Protein AF-A0A969RFQ8-F1 (afdb_monomer_lite)

Radius of gyration: 22.96 Å; chains: 1; bounding box: 79×49×59 Å

Foldseek 3Di:
DVLLLVLLLLLLVLLVCVVPDDPVVVLVCLCVPQVVVLVCLQLPVCLVVLVVVLQDDLCPDLFANPHDRDDDDSVVCNVQLPPDEGNGNGNRPPCSVVSVSSVLSSVLSVVCVVVSVCCPDPVNVVVLVVVLVVVLAPCLLVVLLVVLLVCLLVDDCVDPQQPLPPPGGGSVSSSSSSNSSNSCNSDPSSVVNLLVCLVVLVVLLVVLVVVCVVCVVPQPDSVSVSVSRSSVSSSVSSVSSNCCSVPPVVVPPDDPPPPPDPDPVVPPPDD

Secondary structure (DSSP, 8-state):
-HHHHHHHHHHHHHHHHHTT--HHHHHHHHIIIIIHHHHHIIIIIHHHHHHHHHTS-TTT-TTSTTPPPP-S-HHHHHHHTTSSEETBEESB-TT-GGGHHHHHHHHHHHHTHHHHHHHTSHHHHHHHHHHHHH--STHHHHHHHHHHHHHHHHS-TTSTTT--TTTTS-HHHHHHHHHHHHHHTTSHHHHHHHHHTHHHHHHHHHHHHHHHHHHGGG--SHHHHHHHHHHHHHHHHHHHHHHHIIIIISTTSS----PPPPPTTSS----

pLDDT: mean 85.88, std 14.12, range [30.62, 96.88]

Structure (mmCIF, N/CA/C/O backbone):
data_AF-A0A969RFQ8-F1
#
_entry.id   AF-A0A969RFQ8-F1
#
loop_
_atom_site.group_PDB
_atom_site.id
_atom_site.type_symbol
_atom_site.label_atom_id
_atom_site.label_alt_id
_atom_site.label_comp_id
_atom_site.label_asym_id
_atom_site.label_entity_id
_atom_site.label_seq_id
_atom_site.pdbx_PDB_ins_code
_atom_site.Cartn_x
_atom_site.Cartn_y
_atom_site.Cartn_z
_atom_site.occupancy
_atom_site.B_iso_or_equiv
_atom_site.auth_seq_id
_atom_site.auth_comp_id
_atom_site.auth_asym_id
_atom_site.auth_atom_id
_atom_site.pdbx_PDB_model_num
ATOM 1 N N . MET A 1 1 ? 1.943 8.681 -0.677 1.00 58.19 1 MET A N 1
ATOM 2 C CA . MET A 1 1 ? 0.741 8.624 0.195 1.00 58.19 1 MET A CA 1
ATOM 3 C C . MET A 1 1 ? -0.366 7.788 -0.449 1.00 58.19 1 MET A C 1
ATOM 5 O O . MET A 1 1 ? -1.105 7.091 0.238 1.00 58.19 1 MET A O 1
ATOM 9 N N . ASP A 1 2 ? -0.420 7.804 -1.776 1.00 73.81 2 ASP A N 1
ATOM 10 C CA . ASP A 1 2 ? -1.482 7.228 -2.604 1.00 73.81 2 ASP A CA 1
ATOM 11 C C . ASP A 1 2 ? -1.655 5.719 -2.382 1.00 73.81 2 ASP A C 1
ATOM 13 O O . ASP A 1 2 ? -2.753 5.256 -2.076 1.00 73.81 2 ASP A O 1
ATOM 17 N N . HIS A 1 3 ? -0.559 4.952 -2.397 1.00 86.94 3 HIS A N 1
ATOM 18 C CA . HIS A 1 3 ? -0.623 3.505 -2.172 1.00 86.94 3 HIS A CA 1
ATOM 19 C C . HIS A 1 3 ? -1.105 3.138 -0.758 1.00 86.94 3 HIS A C 1
ATOM 21 O O . HIS A 1 3 ? -1.938 2.248 -0.624 1.00 86.94 3 HIS A O 1
ATOM 27 N N . ALA A 1 4 ? -0.676 3.843 0.297 1.00 90.75 4 ALA A N 1
ATOM 28 C CA . ALA A 1 4 ? -1.110 3.557 1.674 1.00 90.75 4 ALA A CA 1
ATOM 29 C C . ALA A 1 4 ? -2.640 3.658 1.834 1.00 90.75 4 ALA A C 1
ATOM 31 O O . ALA A 1 4 ? -3.270 2.819 2.486 1.00 90.75 4 ALA A O 1
ATOM 32 N N . THR A 1 5 ? -3.251 4.635 1.160 1.00 91.50 5 THR A N 1
ATOM 33 C CA . THR A 1 5 ? -4.712 4.785 1.110 1.00 91.50 5 THR A CA 1
ATOM 34 C C . THR A 1 5 ? -5.361 3.612 0.377 1.00 91.50 5 THR A C 1
ATOM 36 O O . THR A 1 5 ? -6.329 3.045 0.879 1.00 91.50 5 THR A O 1
ATOM 39 N N . VAL A 1 6 ? -4.802 3.186 -0.764 1.00 92.69 6 VAL A N 1
ATOM 40 C CA . VAL A 1 6 ? -5.291 2.021 -1.525 1.00 92.69 6 VAL A CA 1
ATOM 41 C C . VAL A 1 6 ? -5.248 0.738 -0.688 1.00 92.69 6 VAL A C 1
ATOM 43 O O . VAL A 1 6 ? -6.224 -0.015 -0.685 1.00 92.69 6 VAL A O 1
ATOM 46 N N . PHE A 1 7 ? -4.166 0.488 0.057 1.00 95.25 7 PHE A N 1
ATOM 47 C CA . PHE A 1 7 ? -4.067 -0.679 0.946 1.00 95.25 7 PHE A CA 1
ATOM 48 C C . PHE A 1 7 ? -5.082 -0.611 2.091 1.00 95.25 7 PHE A C 1
ATOM 50 O O . PHE A 1 7 ? -5.774 -1.595 2.351 1.00 95.25 7 PHE A O 1
ATOM 57 N N . THR A 1 8 ? -5.254 0.560 2.707 1.00 95.56 8 THR A N 1
ATOM 58 C CA . THR A 1 8 ? -6.243 0.757 3.780 1.00 95.56 8 THR A CA 1
ATOM 59 C C . THR A 1 8 ? -7.681 0.554 3.279 1.00 95.56 8 THR A C 1
ATOM 61 O O . THR A 1 8 ? -8.449 -0.195 3.882 1.00 95.56 8 THR A O 1
ATOM 64 N N . LEU A 1 9 ? -8.046 1.139 2.133 1.00 93.69 9 LEU A N 1
ATOM 65 C CA . LEU A 1 9 ? -9.359 0.934 1.494 1.00 93.69 9 LEU A CA 1
ATOM 66 C C . LEU A 1 9 ? -9.569 -0.512 1.022 1.00 93.69 9 LEU A C 1
ATOM 68 O O . LEU A 1 9 ? -10.686 -1.035 1.008 1.00 93.69 9 LEU A O 1
ATOM 72 N N . SER A 1 10 ? -8.494 -1.195 0.636 1.00 94.50 10 SER A N 1
ATOM 73 C CA . SER A 1 10 ? -8.564 -2.619 0.321 1.00 94.50 10 SER A CA 1
ATOM 74 C C . SER A 1 10 ? -8.860 -3.439 1.575 1.00 94.50 10 SER A C 1
ATOM 76 O O . SER A 1 10 ? -9.688 -4.344 1.508 1.00 94.50 10 SER A O 1
ATOM 78 N N . GLY A 1 11 ? -8.269 -3.083 2.719 1.00 94.81 11 GLY A N 1
ATOM 79 C CA . GLY A 1 11 ? -8.570 -3.663 4.030 1.00 94.81 11 GLY A CA 1
ATOM 80 C C . GLY A 1 11 ? -10.045 -3.551 4.415 1.00 94.81 11 GLY A C 1
ATOM 81 O O . GLY A 1 11 ? -10.675 -4.567 4.723 1.00 94.81 11 GLY A O 1
ATOM 82 N N . THR A 1 12 ? -10.635 -2.353 4.301 1.00 93.44 12 THR A N 1
ATOM 83 C CA . THR A 1 12 ? -12.077 -2.162 4.561 1.00 93.44 12 THR A CA 1
ATOM 84 C C . THR A 1 12 ? -12.926 -3.021 3.620 1.00 93.44 12 THR A C 1
ATOM 86 O O . THR A 1 12 ? -13.858 -3.704 4.046 1.00 93.44 12 THR A O 1
ATOM 89 N N . SER A 1 13 ? -12.560 -3.071 2.336 1.00 91.81 13 SER A N 1
ATOM 90 C CA . SER A 1 13 ? -13.241 -3.894 1.330 1.00 91.81 13 SER A CA 1
ATOM 91 C C . SER A 1 13 ? -13.128 -5.396 1.614 1.00 91.81 13 SER A C 1
ATOM 93 O O . SER A 1 13 ? -14.038 -6.157 1.280 1.00 91.81 13 SER A O 1
ATOM 95 N N . ILE A 1 14 ? -12.018 -5.854 2.205 1.00 93.69 14 ILE A N 1
ATOM 96 C CA . ILE A 1 14 ? -11.834 -7.253 2.617 1.00 93.69 14 ILE A CA 1
ATOM 97 C C . ILE A 1 14 ? -12.792 -7.604 3.756 1.00 93.69 14 ILE A C 1
ATOM 99 O O . ILE A 1 14 ? -13.434 -8.651 3.668 1.00 93.69 14 ILE A O 1
ATOM 103 N N . HIS A 1 15 ? -12.948 -6.733 4.757 1.00 93.06 15 HIS A N 1
ATOM 104 C CA . HIS A 1 15 ? -13.898 -6.945 5.854 1.00 93.06 15 HIS A CA 1
ATOM 105 C C . HIS A 1 15 ? -15.321 -7.196 5.330 1.00 93.06 15 HIS A C 1
ATOM 107 O O . HIS A 1 15 ? -15.900 -8.254 5.586 1.00 93.06 15 HIS A O 1
ATOM 113 N N . PHE A 1 16 ? -15.840 -6.299 4.484 1.00 89.38 16 PHE A N 1
ATOM 114 C CA . PHE A 1 16 ? -17.169 -6.466 3.878 1.00 89.38 16 PHE A CA 1
ATOM 115 C C . PHE A 1 16 ? -17.264 -7.662 2.924 1.00 89.38 16 PHE A C 1
ATOM 117 O O . PHE A 1 16 ? -18.333 -8.238 2.734 1.00 89.38 16 PHE A O 1
ATOM 124 N N . ALA A 1 17 ? -16.163 -8.047 2.276 1.00 89.94 17 ALA A N 1
ATOM 125 C CA . ALA A 1 17 ? -16.168 -9.221 1.416 1.00 89.94 17 ALA A CA 1
ATOM 126 C C . ALA A 1 17 ? -16.264 -10.521 2.224 1.00 89.94 17 ALA A C 1
ATOM 128 O O . ALA A 1 17 ? -16.954 -11.439 1.784 1.00 89.94 17 ALA A O 1
ATOM 129 N N . LEU A 1 18 ? -15.588 -10.601 3.372 1.00 89.00 18 LEU A N 1
ATOM 130 C CA . LEU A 1 18 ? -15.556 -11.796 4.215 1.00 89.00 18 LEU A CA 1
ATOM 131 C C . LEU A 1 18 ? -16.816 -11.967 5.075 1.00 89.00 18 LEU A C 1
ATOM 133 O O . LEU A 1 18 ? -17.083 -13.084 5.505 1.00 89.00 18 LEU A O 1
ATOM 137 N N . SER A 1 19 ? -17.627 -10.923 5.275 1.00 82.19 19 SER A N 1
ATOM 138 C CA . SER A 1 19 ? -18.890 -11.039 6.020 1.00 82.19 19 SER A CA 1
ATOM 139 C C . SER A 1 19 ? -19.977 -11.837 5.285 1.00 82.19 19 SER A C 1
ATOM 141 O O . SER A 1 19 ? -20.913 -12.311 5.922 1.00 82.19 19 SER A O 1
ATOM 143 N N . PHE A 1 20 ? -19.868 -12.007 3.960 1.00 81.25 20 PHE A N 1
ATOM 144 C CA . PHE A 1 20 ? -20.881 -12.699 3.143 1.00 81.25 20 PHE A CA 1
ATOM 145 C C . PHE A 1 20 ? -20.316 -13.787 2.220 1.00 81.25 20 PHE A C 1
ATOM 147 O O . PHE A 1 20 ? -21.074 -14.407 1.475 1.00 81.25 20 PHE A O 1
ATOM 154 N N . ARG A 1 21 ? -18.996 -14.013 2.212 1.00 82.88 21 ARG A N 1
ATOM 155 C CA . ARG A 1 21 ? -18.341 -14.954 1.287 1.00 82.88 21 ARG A CA 1
ATOM 156 C C . ARG A 1 21 ? -17.522 -15.984 2.033 1.00 82.88 21 ARG A C 1
ATOM 158 O O . ARG A 1 21 ? -16.838 -15.671 3.002 1.00 82.88 21 ARG A O 1
ATOM 165 N N . ASN A 1 22 ? -17.521 -17.206 1.510 1.00 87.19 22 ASN A N 1
ATOM 166 C CA . ASN A 1 22 ? -16.585 -18.220 1.978 1.00 87.19 22 ASN A CA 1
ATOM 167 C C . ASN A 1 22 ? -15.153 -17.936 1.458 1.00 87.19 22 ASN A C 1
ATOM 169 O O . ASN A 1 22 ? -14.984 -17.235 0.451 1.00 87.19 22 ASN A O 1
ATOM 173 N N . PRO A 1 23 ? -14.106 -18.496 2.096 1.00 87.88 23 PRO A N 1
ATOM 174 C CA . PRO A 1 23 ? -12.714 -18.232 1.721 1.00 87.88 23 PRO A CA 1
ATOM 175 C C . PRO A 1 23 ? -12.389 -18.539 0.253 1.00 87.88 23 PRO A C 1
ATOM 177 O O . PRO A 1 23 ? -11.645 -17.799 -0.387 1.00 87.88 23 PRO A O 1
ATOM 180 N N . ARG A 1 24 ? -12.988 -19.590 -0.322 1.00 90.94 24 ARG A N 1
ATOM 181 C CA . ARG A 1 24 ? -12.763 -19.970 -1.725 1.00 90.94 24 ARG A CA 1
ATOM 182 C C . ARG A 1 24 ? -13.300 -18.912 -2.690 1.00 90.94 24 ARG A C 1
ATOM 184 O O . ARG A 1 24 ? -12.590 -18.513 -3.610 1.00 90.94 24 ARG A O 1
ATOM 191 N N . GLN A 1 25 ? -14.524 -18.438 -2.466 1.00 91.88 25 GLN A N 1
ATOM 192 C CA . GLN A 1 25 ? -15.132 -17.366 -3.259 1.00 91.88 25 GLN A CA 1
ATOM 193 C C . GLN A 1 25 ? -14.332 -16.066 -3.145 1.00 91.88 25 GLN A C 1
ATOM 195 O O . GLN A 1 25 ? -14.136 -15.376 -4.143 1.00 91.88 25 GLN A O 1
ATOM 200 N N . PHE A 1 26 ? -13.828 -15.748 -1.949 1.00 92.12 26 PHE A N 1
ATOM 201 C CA . PHE A 1 26 ? -12.951 -14.596 -1.751 1.00 92.12 26 PHE A CA 1
ATOM 202 C C . PHE A 1 26 ? -11.681 -14.701 -2.608 1.00 92.12 26 PHE A C 1
ATOM 204 O O . PHE A 1 26 ? -11.379 -13.774 -3.360 1.00 92.12 26 PHE A O 1
ATOM 211 N N . ILE A 1 27 ? -10.978 -15.838 -2.565 1.00 93.69 27 ILE A N 1
ATOM 212 C CA . ILE A 1 27 ? -9.759 -16.055 -3.361 1.00 93.69 27 ILE A CA 1
ATOM 213 C C . ILE A 1 27 ? -10.060 -15.945 -4.862 1.00 93.69 27 ILE A C 1
ATOM 215 O O . ILE A 1 27 ? -9.349 -15.241 -5.574 1.00 93.69 27 ILE A O 1
ATOM 219 N N . GLN A 1 28 ? -11.146 -16.557 -5.344 1.00 93.69 28 GLN A N 1
ATOM 220 C CA . GLN A 1 28 ? -11.554 -16.466 -6.753 1.00 93.69 28 GLN A CA 1
ATOM 221 C C . GLN A 1 28 ? -11.802 -15.018 -7.201 1.00 93.69 28 GLN A C 1
ATOM 223 O O . GLN A 1 28 ? -11.394 -14.620 -8.294 1.00 93.69 28 GLN A O 1
ATOM 228 N N . GLN A 1 29 ? -12.423 -14.197 -6.352 1.00 92.81 29 GLN A N 1
ATOM 229 C CA . GLN A 1 29 ? -12.605 -12.774 -6.642 1.00 92.81 29 GLN A CA 1
ATOM 230 C C . GLN A 1 29 ? -11.282 -12.008 -6.680 1.00 92.81 29 GLN A C 1
ATOM 232 O O . GLN A 1 29 ? -11.103 -11.140 -7.532 1.00 92.81 29 GLN A O 1
ATOM 237 N N . ARG A 1 30 ? -10.339 -12.324 -5.786 1.00 93.50 30 ARG A N 1
ATOM 238 C CA . ARG A 1 30 ? -9.008 -11.698 -5.798 1.00 93.50 30 ARG A CA 1
ATOM 239 C C . ARG A 1 30 ? -8.220 -12.095 -7.043 1.00 93.50 30 ARG A C 1
ATOM 241 O O . ARG A 1 30 ? -7.614 -11.228 -7.659 1.00 93.50 30 ARG A O 1
ATOM 248 N N . VAL A 1 31 ? -8.299 -13.353 -7.474 1.00 95.25 31 VAL A N 1
ATOM 249 C CA . VAL A 1 31 ? -7.681 -13.807 -8.730 1.00 95.25 31 VAL A CA 1
ATOM 250 C C . VAL A 1 31 ? -8.263 -13.050 -9.925 1.00 95.25 31 VAL A C 1
ATOM 252 O O . VAL A 1 31 ? -7.519 -12.458 -10.700 1.00 95.25 31 VAL A O 1
ATOM 255 N N . THR A 1 32 ? -9.589 -13.006 -10.053 1.00 95.12 32 THR A N 1
ATOM 256 C CA . THR A 1 32 ? -10.250 -12.381 -11.212 1.00 95.12 32 THR A CA 1
ATOM 257 C C . THR A 1 32 ? -10.074 -10.866 -11.280 1.00 95.12 32 THR A C 1
ATOM 259 O O . THR A 1 32 ? -10.004 -10.317 -12.375 1.00 95.12 32 THR A O 1
ATOM 262 N N . ARG A 1 33 ? -9.988 -10.182 -10.134 1.00 93.31 33 ARG A N 1
ATOM 263 C CA . ARG A 1 33 ? -9.906 -8.712 -10.070 1.00 93.31 33 ARG A CA 1
ATOM 264 C C . ARG A 1 33 ? -8.495 -8.157 -9.908 1.00 93.31 33 ARG A C 1
ATOM 266 O O . ARG A 1 33 ? -8.310 -6.973 -10.153 1.00 93.31 33 ARG A O 1
ATOM 273 N N . LEU A 1 34 ? -7.532 -8.965 -9.461 1.00 94.81 34 LEU A N 1
ATOM 274 C CA . LEU A 1 34 ? -6.149 -8.528 -9.236 1.00 94.81 34 LEU A CA 1
ATOM 275 C C . LEU A 1 34 ? -5.175 -9.313 -10.110 1.00 94.81 34 LEU A C 1
ATOM 277 O O . LEU A 1 34 ? -4.474 -8.710 -10.914 1.00 94.81 34 LEU A O 1
ATOM 281 N N . LEU A 1 35 ? -5.162 -10.647 -10.001 1.00 94.75 35 LEU A N 1
ATOM 282 C CA . LEU A 1 35 ? -4.166 -11.473 -10.690 1.00 94.75 35 LEU A CA 1
ATOM 283 C C . LEU A 1 35 ? -4.352 -11.469 -12.213 1.00 94.75 35 LEU A C 1
ATOM 285 O O . LEU A 1 35 ? -3.376 -11.307 -12.934 1.00 94.75 35 LEU A O 1
ATOM 289 N N . ILE A 1 36 ? -5.586 -11.599 -12.713 1.00 95.81 36 ILE A N 1
ATOM 290 C CA . ILE A 1 36 ? -5.849 -11.563 -14.162 1.00 95.81 36 ILE A CA 1
ATOM 291 C C . ILE A 1 36 ? -5.475 -10.189 -14.759 1.00 95.81 36 ILE A C 1
ATOM 293 O O . ILE A 1 36 ? -4.696 -10.170 -15.714 1.00 95.81 36 ILE A O 1
ATOM 297 N N . PRO A 1 37 ? -5.929 -9.043 -14.204 1.00 95.12 37 PRO A N 1
ATOM 298 C CA . PRO A 1 37 ? -5.484 -7.728 -14.671 1.00 95.12 37 PRO A CA 1
ATOM 299 C C . PRO A 1 37 ? -3.975 -7.504 -14.553 1.00 95.12 37 PRO A C 1
ATOM 301 O O . PRO A 1 37 ? -3.391 -6.873 -15.429 1.00 95.12 37 PRO A O 1
ATOM 304 N N . LEU A 1 38 ? -3.331 -8.036 -13.509 1.00 95.12 38 LEU A N 1
ATOM 305 C CA . LEU A 1 38 ? -1.879 -7.964 -13.352 1.00 95.12 38 LEU A CA 1
ATOM 306 C C . LEU A 1 38 ? -1.156 -8.722 -14.470 1.00 95.12 38 LEU A C 1
ATOM 308 O O . LEU A 1 38 ? -0.260 -8.158 -15.088 1.00 95.12 38 LEU A O 1
ATOM 312 N N . ILE A 1 39 ? -1.554 -9.966 -14.756 1.00 95.56 39 ILE A N 1
ATOM 313 C CA . ILE A 1 39 ? -0.964 -10.767 -15.840 1.00 95.56 39 ILE A CA 1
ATOM 314 C C . ILE A 1 39 ? -1.154 -10.050 -17.178 1.00 95.56 39 ILE A C 1
ATOM 316 O O . ILE A 1 39 ? -0.198 -9.898 -17.933 1.00 95.56 39 ILE A O 1
ATOM 320 N N . PHE A 1 40 ? -2.362 -9.548 -17.449 1.00 96.06 40 PHE A N 1
ATOM 321 C CA . PHE A 1 40 ? -2.624 -8.738 -18.638 1.00 96.06 40 PHE A CA 1
ATOM 322 C C . PHE A 1 40 ? -1.693 -7.518 -18.703 1.00 96.06 40 PHE A C 1
ATOM 324 O O . PHE A 1 40 ? -1.078 -7.252 -19.734 1.00 96.06 40 PHE A O 1
ATOM 331 N N . GLY A 1 41 ? -1.532 -6.808 -17.587 1.00 95.50 41 GLY A N 1
ATOM 332 C CA . GLY A 1 41 ? -0.628 -5.672 -17.482 1.00 95.50 41 GLY A CA 1
ATOM 333 C C . GLY A 1 41 ? 0.827 -6.031 -17.785 1.00 95.50 41 GLY A C 1
ATOM 334 O O . GLY A 1 41 ? 1.443 -5.376 -18.620 1.00 95.50 41 GLY A O 1
ATOM 335 N N . ILE A 1 42 ? 1.347 -7.103 -17.184 1.00 95.31 42 ILE A N 1
ATOM 336 C CA . ILE A 1 42 ? 2.721 -7.595 -17.392 1.00 95.31 42 ILE A CA 1
ATOM 337 C C . ILE A 1 42 ? 2.974 -8.011 -18.839 1.00 95.31 42 ILE A C 1
ATOM 339 O O . ILE A 1 42 ? 4.077 -7.800 -19.336 1.00 95.31 42 ILE A O 1
ATOM 343 N N . LEU A 1 43 ? 1.982 -8.590 -19.514 1.00 95.12 43 LEU A N 1
ATOM 344 C CA . LEU A 1 43 ? 2.155 -9.116 -20.869 1.00 95.12 43 LEU A CA 1
ATOM 345 C C . LEU A 1 43 ? 1.882 -8.092 -21.973 1.00 95.12 43 LEU A C 1
ATOM 347 O O . LEU A 1 43 ? 2.381 -8.271 -23.082 1.00 95.12 43 LEU A O 1
ATOM 351 N N . ILE A 1 44 ? 1.068 -7.065 -21.707 1.00 95.19 44 ILE A N 1
ATOM 352 C CA . ILE A 1 44 ? 0.562 -6.158 -22.751 1.00 95.19 44 ILE A CA 1
ATOM 353 C C . ILE A 1 44 ? 0.857 -4.692 -22.439 1.00 95.19 44 ILE A C 1
ATOM 355 O O . ILE A 1 44 ? 1.307 -3.967 -23.320 1.00 95.19 44 ILE A O 1
ATOM 359 N N . LEU A 1 45 ? 0.623 -4.234 -21.207 1.00 95.25 45 LEU A N 1
ATOM 360 C CA . LEU A 1 45 ? 0.735 -2.806 -20.872 1.00 95.25 45 LEU A CA 1
ATOM 361 C C . LEU A 1 45 ? 2.161 -2.383 -20.512 1.00 95.25 45 LEU A C 1
ATOM 363 O O . LEU A 1 45 ? 2.559 -1.257 -20.796 1.00 95.25 45 LEU A O 1
ATOM 367 N N . ILE A 1 46 ? 2.919 -3.275 -19.881 1.00 95.38 46 ILE A N 1
ATOM 368 C CA . ILE A 1 46 ? 4.268 -3.000 -19.386 1.00 95.38 46 ILE A CA 1
ATOM 369 C C . ILE A 1 46 ? 5.358 -3.129 -20.453 1.00 95.38 46 ILE A C 1
ATOM 371 O O . ILE A 1 46 ? 6.243 -2.274 -20.457 1.00 95.38 46 ILE A O 1
ATOM 375 N N . PRO A 1 47 ? 5.330 -4.106 -21.380 1.00 95.88 47 PRO A N 1
ATOM 376 C CA . PRO A 1 47 ? 6.376 -4.210 -22.392 1.00 95.88 47 PRO A CA 1
ATOM 377 C C . PRO A 1 47 ? 6.575 -2.913 -23.193 1.00 95.88 47 PRO A C 1
ATOM 379 O O . PRO A 1 47 ? 7.727 -2.537 -23.386 1.00 95.88 47 PRO A O 1
ATOM 382 N N . PRO A 1 48 ? 5.525 -2.160 -23.592 1.00 95.12 48 PRO A N 1
ATOM 383 C CA . PRO A 1 48 ? 5.703 -0.843 -24.205 1.00 95.12 48 PRO A CA 1
ATOM 384 C C . PRO A 1 48 ? 6.422 0.178 -23.311 1.00 95.12 48 PRO A C 1
ATOM 386 O O . PRO A 1 48 ? 7.179 0.995 -23.821 1.00 95.12 48 PRO A O 1
ATOM 389 N N . GLN A 1 49 ? 6.212 0.139 -21.990 1.00 94.00 49 GLN A N 1
ATOM 390 C CA . GLN A 1 49 ? 6.889 1.038 -21.044 1.00 94.00 49 GLN A CA 1
ATOM 391 C C . GLN A 1 49 ? 8.385 0.720 -20.970 1.00 94.00 49 GLN A C 1
ATOM 393 O O . GLN A 1 49 ? 9.210 1.608 -21.161 1.00 94.00 49 GLN A O 1
ATOM 398 N N . VAL A 1 50 ? 8.720 -0.561 -20.782 1.00 94.31 50 VAL A N 1
ATOM 399 C CA . VAL A 1 50 ? 10.112 -1.043 -20.757 1.00 94.31 50 VAL A CA 1
ATOM 400 C C . VAL A 1 50 ? 10.792 -0.788 -22.103 1.00 94.31 50 VAL A C 1
ATOM 402 O O . VAL A 1 50 ? 11.945 -0.380 -22.135 1.00 94.31 50 VAL A O 1
ATOM 405 N N . TYR A 1 51 ? 10.075 -0.957 -23.216 1.00 94.69 51 TYR A N 1
ATOM 406 C CA . TYR A 1 51 ? 10.580 -0.650 -24.553 1.00 94.69 51 TYR A CA 1
ATOM 407 C C . TYR A 1 51 ? 10.977 0.820 -24.701 1.00 94.69 51 TYR A C 1
ATOM 409 O O . TYR A 1 51 ? 12.088 1.108 -25.137 1.00 94.69 51 TYR A O 1
ATOM 417 N N . ILE A 1 52 ? 10.093 1.749 -24.319 1.00 93.00 52 ILE A N 1
ATOM 418 C CA . ILE A 1 52 ? 10.374 3.189 -24.393 1.00 93.00 52 ILE A CA 1
ATOM 419 C C . ILE A 1 52 ? 11.591 3.543 -23.533 1.00 93.00 52 ILE A C 1
ATOM 421 O O . ILE A 1 52 ? 12.444 4.308 -23.974 1.00 93.00 52 ILE A O 1
ATOM 425 N N . GLU A 1 53 ? 11.704 2.963 -22.339 1.00 91.69 53 GLU A N 1
ATOM 426 C CA . GLU A 1 53 ? 12.865 3.176 -21.475 1.00 91.69 53 GLU A CA 1
ATOM 427 C C . GLU A 1 53 ? 14.153 2.581 -22.077 1.00 91.69 53 GLU A C 1
ATOM 429 O O . GLU A 1 53 ? 15.208 3.207 -22.001 1.00 91.69 53 GLU A O 1
ATOM 434 N N . ARG A 1 54 ? 14.072 1.427 -22.756 1.00 91.94 54 ARG A N 1
ATOM 435 C CA . ARG A 1 54 ? 15.203 0.784 -23.453 1.00 91.94 54 ARG A CA 1
ATOM 436 C C . ARG A 1 54 ? 15.674 1.515 -24.708 1.00 91.94 54 ARG A C 1
ATOM 438 O O . ARG A 1 54 ? 16.824 1.319 -25.094 1.00 91.94 54 ARG A O 1
ATOM 445 N N . LEU A 1 55 ? 14.816 2.325 -25.330 1.00 92.12 55 LEU A N 1
ATOM 446 C CA . LEU A 1 55 ? 15.202 3.231 -26.419 1.00 92.12 55 LEU A CA 1
ATOM 447 C C . LEU A 1 55 ? 15.977 4.462 -25.923 1.00 92.12 55 LEU A C 1
ATOM 449 O O . LEU A 1 55 ? 16.616 5.136 -26.730 1.00 92.12 55 LEU A O 1
ATOM 453 N N . GLY A 1 56 ? 15.892 4.781 -24.628 1.00 87.88 56 GLY A N 1
ATOM 454 C CA . GLY A 1 56 ? 16.701 5.824 -24.000 1.00 87.88 56 GLY A CA 1
ATOM 455 C C . GLY A 1 56 ? 18.138 5.371 -23.733 1.00 87.88 56 GLY A C 1
ATOM 456 O O . GLY A 1 56 ? 18.493 4.213 -23.949 1.00 87.88 56 GLY A O 1
ATOM 457 N N . ASP A 1 57 ? 18.969 6.285 -23.224 1.00 82.75 57 ASP A N 1
ATOM 458 C CA . ASP A 1 57 ? 20.341 5.959 -22.825 1.00 82.75 57 ASP A CA 1
ATOM 459 C C . ASP A 1 57 ? 20.347 4.989 -21.626 1.00 82.75 57 ASP A C 1
ATOM 461 O O . ASP A 1 57 ? 19.903 5.369 -20.534 1.00 82.75 57 ASP A O 1
ATOM 465 N N . PRO A 1 58 ? 20.896 3.763 -21.765 1.00 80.56 58 PRO A N 1
ATOM 466 C CA . PRO A 1 58 ? 20.919 2.783 -20.678 1.00 80.56 58 PRO A CA 1
ATOM 467 C C . PRO A 1 58 ? 21.697 3.254 -19.448 1.00 80.56 58 PRO A C 1
ATOM 469 O O . PRO A 1 58 ? 21.364 2.863 -18.336 1.00 80.56 58 PRO A O 1
ATOM 472 N N . GLU A 1 59 ? 22.709 4.110 -19.627 1.00 79.69 59 GLU A N 1
ATOM 473 C CA . GLU A 1 59 ? 23.489 4.676 -18.517 1.00 79.69 59 GLU A CA 1
ATOM 474 C C . GLU A 1 59 ? 22.653 5.593 -17.612 1.00 79.69 59 GLU A C 1
ATOM 476 O O . GLU A 1 59 ? 22.938 5.712 -16.419 1.00 79.69 59 GLU A O 1
ATOM 481 N N . GLN A 1 60 ? 21.602 6.217 -18.155 1.00 81.75 60 GLN A N 1
ATOM 482 C CA . GLN A 1 60 ? 20.704 7.088 -17.395 1.00 81.75 60 GLN A CA 1
ATOM 483 C C . GLN A 1 60 ? 19.583 6.308 -16.697 1.00 81.75 60 GLN A C 1
ATOM 485 O O . GLN A 1 60 ? 19.041 6.776 -15.693 1.00 81.75 60 GLN A O 1
ATOM 490 N N . SER A 1 61 ? 19.231 5.118 -17.196 1.00 81.62 61 SER A N 1
ATOM 491 C CA . SER A 1 61 ? 18.267 4.246 -16.524 1.00 81.62 61 SER A CA 1
ATOM 492 C C . SER A 1 61 ? 18.948 3.468 -15.407 1.00 81.62 61 SER A C 1
ATOM 494 O O . SER A 1 61 ? 19.858 2.681 -15.639 1.00 81.62 61 SER A O 1
ATOM 496 N N . VAL A 1 62 ? 18.435 3.611 -14.185 1.00 78.50 62 VAL A N 1
ATOM 497 C CA . VAL A 1 62 ? 18.858 2.798 -13.032 1.00 78.50 62 VAL A CA 1
ATOM 498 C C . VAL A 1 62 ? 18.563 1.309 -13.263 1.00 78.50 62 VAL A C 1
ATOM 500 O O . VAL A 1 62 ? 19.267 0.451 -12.738 1.00 78.50 62 VAL A O 1
ATOM 503 N N . ALA A 1 63 ? 17.541 0.983 -14.059 1.00 82.81 63 ALA A N 1
ATOM 504 C CA . ALA A 1 63 ? 17.120 -0.394 -14.292 1.00 82.81 63 ALA A CA 1
ATOM 505 C C . ALA A 1 63 ? 17.982 -1.137 -15.325 1.00 82.81 63 ALA A C 1
ATOM 507 O O . ALA A 1 63 ? 18.059 -2.367 -15.267 1.00 82.81 63 ALA A O 1
ATOM 508 N N . PHE A 1 64 ? 18.624 -0.406 -16.243 1.00 87.50 64 PHE A N 1
ATOM 509 C CA . PHE A 1 64 ? 19.388 -0.964 -17.367 1.00 87.50 64 PHE A CA 1
ATOM 510 C C . PHE A 1 64 ? 20.881 -0.624 -17.330 1.00 87.50 64 PHE A C 1
ATOM 512 O O . PHE A 1 64 ? 21.572 -0.775 -18.341 1.00 87.50 64 PHE A O 1
ATOM 519 N N . GLN A 1 65 ? 21.402 -0.204 -16.173 1.00 83.06 65 GLN A N 1
ATOM 520 C CA . GLN A 1 65 ? 22.831 0.055 -16.005 1.00 83.06 65 GLN A CA 1
ATOM 521 C C . GLN A 1 65 ? 23.661 -1.175 -16.390 1.00 83.06 65 GLN A C 1
ATOM 523 O O . GLN A 1 65 ? 23.405 -2.293 -15.943 1.00 83.06 65 GLN A O 1
ATOM 528 N N . GLY A 1 66 ? 24.667 -0.960 -17.238 1.00 83.50 66 GLY A N 1
ATOM 529 C CA . GLY A 1 66 ? 25.537 -2.026 -17.737 1.00 83.50 66 GLY A CA 1
ATOM 530 C C . GLY A 1 66 ? 24.928 -2.895 -18.845 1.00 83.50 66 GLY A C 1
ATOM 531 O O . GLY A 1 66 ? 25.595 -3.822 -19.302 1.00 83.50 66 GLY A O 1
ATOM 532 N N . MET A 1 67 ? 23.705 -2.611 -19.311 1.00 87.75 67 MET A N 1
ATOM 533 C CA . MET A 1 67 ? 23.139 -3.256 -20.500 1.00 87.75 67 MET A CA 1
ATOM 534 C C . MET A 1 67 ? 23.488 -2.476 -21.776 1.00 87.75 67 MET A C 1
ATOM 536 O O . MET A 1 67 ? 23.510 -1.244 -21.760 1.00 87.75 67 MET A O 1
ATOM 540 N N . PRO A 1 68 ? 23.707 -3.164 -22.912 1.00 88.12 68 PRO A N 1
ATOM 541 C CA . PRO A 1 68 ? 23.946 -2.491 -24.185 1.00 88.12 68 PRO A CA 1
ATOM 542 C C . PRO A 1 68 ? 22.722 -1.657 -24.612 1.00 88.12 68 PRO A C 1
ATOM 544 O O . PRO A 1 68 ? 21.592 -2.015 -24.256 1.00 88.12 68 PRO A O 1
ATOM 547 N N . PRO A 1 69 ? 22.901 -0.573 -25.389 1.00 88.19 69 PRO A N 1
ATOM 548 C CA . PRO A 1 69 ? 21.791 0.171 -25.984 1.00 88.19 69 PRO A CA 1
ATOM 549 C C . PRO A 1 69 ? 20.917 -0.742 -26.840 1.00 88.19 69 PRO A C 1
ATOM 551 O O . PRO A 1 69 ? 21.427 -1.637 -27.516 1.00 88.19 69 PRO A O 1
ATOM 554 N N . PHE A 1 70 ? 19.605 -0.523 -26.814 1.00 90.62 70 PHE A N 1
ATOM 555 C CA . PHE A 1 70 ? 18.690 -1.213 -27.714 1.00 90.62 70 PHE A CA 1
ATOM 556 C C . PHE A 1 70 ? 18.303 -0.284 -28.863 1.00 90.62 70 PHE A C 1
ATOM 558 O O . PHE A 1 70 ? 17.851 0.835 -28.639 1.00 90.62 70 PHE A O 1
ATOM 565 N N . SER A 1 71 ? 18.425 -0.765 -30.097 1.00 88.50 71 SER A N 1
ATOM 566 C CA . SER A 1 71 ? 17.910 -0.085 -31.284 1.00 88.50 71 SER A CA 1
ATOM 567 C C . SER A 1 71 ? 17.071 -1.074 -32.084 1.00 88.50 71 SER A C 1
ATOM 569 O O . SER A 1 71 ? 17.599 -2.068 -32.579 1.00 88.50 71 SER A O 1
ATOM 571 N N . GLY A 1 72 ? 15.773 -0.813 -32.203 1.00 93.50 72 GLY A N 1
ATOM 572 C CA . GLY A 1 72 ? 14.849 -1.676 -32.932 1.00 93.50 72 GLY A CA 1
ATOM 573 C C . GLY A 1 72 ? 13.395 -1.266 -32.736 1.00 93.50 72 GLY A C 1
ATOM 574 O O . GLY A 1 72 ? 13.072 -0.386 -31.932 1.00 93.50 72 GLY A O 1
ATOM 575 N N . SER A 1 73 ? 12.507 -1.909 -33.480 1.00 95.94 73 SER A N 1
ATOM 576 C CA . SER A 1 73 ? 11.056 -1.776 -33.358 1.00 95.94 73 SER A CA 1
ATOM 577 C C . SER A 1 73 ? 10.514 -2.509 -32.122 1.00 95.94 73 SER A C 1
ATOM 579 O O . SER A 1 73 ? 11.142 -3.419 -31.582 1.00 95.94 73 SER A O 1
ATOM 581 N N . PHE A 1 74 ? 9.299 -2.162 -31.688 1.00 95.62 74 PHE A N 1
ATOM 582 C CA . PHE A 1 74 ? 8.643 -2.847 -30.568 1.00 95.62 74 PHE A CA 1
ATOM 583 C C . PHE A 1 74 ? 8.443 -4.352 -30.821 1.00 95.62 74 PHE A C 1
ATOM 585 O O . PHE A 1 74 ? 8.520 -5.156 -29.897 1.00 95.62 74 PHE A O 1
ATOM 592 N N . VAL A 1 75 ? 8.208 -4.743 -32.078 1.00 96.88 75 VAL A N 1
ATOM 593 C CA . VAL A 1 75 ? 8.019 -6.151 -32.461 1.00 96.88 75 VAL A CA 1
ATOM 594 C C . VAL A 1 75 ? 9.304 -6.953 -32.248 1.00 96.88 75 VAL A C 1
ATOM 596 O O . VAL A 1 75 ? 9.239 -8.086 -31.781 1.00 96.88 75 VAL A O 1
ATOM 599 N N . GLU A 1 76 ? 10.463 -6.354 -32.528 1.00 95.69 76 GLU A N 1
ATOM 600 C CA . GLU A 1 76 ? 11.778 -6.955 -32.264 1.00 95.69 76 GLU A CA 1
ATOM 601 C C . GLU A 1 76 ? 12.102 -6.976 -30.766 1.00 95.69 76 GLU A C 1
ATOM 603 O O . GLU A 1 76 ? 12.743 -7.905 -30.286 1.00 95.69 76 GLU A O 1
ATOM 608 N N . PHE A 1 77 ? 11.616 -5.989 -30.008 1.00 96.00 77 PHE A N 1
ATOM 609 C CA . PHE A 1 77 ? 11.802 -5.929 -28.560 1.00 96.00 77 PHE A CA 1
ATOM 610 C C . PHE A 1 77 ? 10.926 -6.921 -27.779 1.00 96.00 77 PHE A C 1
ATOM 612 O O . PHE A 1 77 ? 11.320 -7.389 -26.715 1.00 96.00 77 PHE A O 1
ATOM 619 N N . TYR A 1 78 ? 9.722 -7.250 -28.253 1.00 96.31 78 TYR A N 1
ATOM 620 C CA . TYR A 1 78 ? 8.778 -8.046 -27.458 1.00 96.31 78 TYR A CA 1
ATOM 621 C C . TYR A 1 78 ? 9.323 -9.424 -27.014 1.00 96.31 78 TYR A C 1
ATOM 623 O O . TYR A 1 78 ? 9.095 -9.801 -25.866 1.00 96.31 78 TYR A O 1
ATOM 631 N N . PRO A 1 79 ? 10.081 -10.179 -27.834 1.00 95.75 79 PRO A N 1
ATOM 632 C CA . PRO A 1 79 ? 10.771 -11.384 -27.366 1.00 95.75 79 PRO A CA 1
ATOM 633 C C . PRO A 1 79 ? 11.886 -11.098 -26.342 1.00 95.75 79 PRO A C 1
ATOM 635 O O . PRO A 1 79 ? 12.049 -11.857 -25.385 1.00 95.75 79 PRO A O 1
ATOM 638 N N . GLU A 1 80 ? 12.624 -9.995 -26.513 1.00 94.19 80 GLU A N 1
ATOM 639 C CA . GLU A 1 80 ? 13.688 -9.529 -25.604 1.00 94.19 80 GLU A CA 1
ATOM 640 C C . GLU A 1 80 ? 13.136 -9.116 -24.234 1.00 94.19 80 GLU A C 1
ATOM 642 O O . GLU A 1 80 ? 13.832 -9.224 -23.223 1.00 94.19 80 GLU A O 1
ATOM 647 N N . TYR A 1 81 ? 11.872 -8.683 -24.167 1.00 95.38 81 TYR A N 1
ATOM 648 C CA . TYR A 1 81 ? 11.208 -8.313 -22.915 1.00 95.38 81 TYR A CA 1
ATOM 649 C C . TYR A 1 81 ? 11.271 -9.422 -21.857 1.00 95.38 81 TYR A C 1
ATOM 651 O O . TYR A 1 81 ? 11.364 -9.131 -20.671 1.00 95.38 81 TYR A O 1
ATOM 659 N N . PHE A 1 82 ? 11.259 -10.692 -22.262 1.00 95.44 82 PHE A N 1
ATOM 660 C CA . PHE A 1 82 ? 11.288 -11.825 -21.333 1.00 95.44 82 PHE A CA 1
ATOM 661 C C . PHE A 1 82 ? 12.707 -12.249 -20.913 1.00 95.44 82 PHE A C 1
ATOM 663 O O . PHE A 1 82 ? 12.858 -13.254 -20.219 1.00 95.44 82 PHE A O 1
ATOM 670 N N . GLN A 1 83 ? 13.745 -11.510 -21.320 1.00 93.25 83 GLN A N 1
ATOM 671 C CA . GLN A 1 83 ? 15.141 -11.825 -21.012 1.00 93.25 83 GLN A CA 1
ATOM 672 C C . GLN A 1 83 ? 15.621 -11.112 -19.746 1.00 93.25 83 GLN A C 1
ATOM 674 O O . GLN A 1 83 ? 15.582 -9.885 -19.657 1.00 93.25 83 GLN A O 1
ATOM 679 N N . GLY A 1 84 ? 16.118 -11.893 -18.782 1.00 91.12 84 GLY A N 1
ATOM 680 C CA . GLY A 1 84 ? 16.615 -11.406 -17.491 1.00 91.12 84 GLY A CA 1
ATOM 681 C C . GLY A 1 84 ? 15.534 -10.728 -16.642 1.00 91.12 84 GLY A C 1
ATOM 682 O O . GLY A 1 84 ? 14.375 -10.672 -17.030 1.00 91.12 84 GLY A O 1
ATOM 683 N N . TRP A 1 85 ? 15.902 -10.202 -15.475 1.00 91.44 85 TRP A N 1
ATOM 684 C CA . TRP A 1 85 ? 14.957 -9.569 -14.550 1.00 91.44 85 TRP A CA 1
ATOM 685 C C . TRP A 1 85 ? 15.141 -8.052 -14.562 1.00 91.44 85 TRP A C 1
ATOM 687 O O . TRP A 1 85 ? 16.261 -7.560 -14.434 1.00 91.44 85 TRP A O 1
ATOM 697 N N . TYR A 1 86 ? 14.042 -7.308 -14.685 1.00 90.62 86 TYR A N 1
ATOM 698 C CA . TYR A 1 86 ? 14.052 -5.848 -14.594 1.00 90.62 86 TYR A CA 1
ATOM 699 C C . TYR A 1 86 ? 14.719 -5.384 -13.294 1.00 90.62 86 TYR A C 1
ATOM 701 O O . TYR A 1 86 ? 14.409 -5.919 -12.224 1.00 90.62 86 TYR A O 1
ATOM 709 N N . ALA A 1 87 ? 15.608 -4.390 -13.407 1.00 85.38 87 ALA A N 1
ATOM 710 C CA . ALA A 1 87 ? 16.514 -3.888 -12.363 1.00 85.38 87 ALA A CA 1
ATOM 711 C C . ALA A 1 87 ? 17.643 -4.847 -11.923 1.00 85.38 87 ALA A C 1
ATOM 713 O O . ALA A 1 87 ? 18.421 -4.512 -11.035 1.00 85.38 87 ALA A O 1
ATOM 714 N N . PHE A 1 88 ? 17.776 -6.010 -12.566 1.00 88.31 88 PHE A N 1
ATOM 715 C CA . PHE A 1 88 ? 18.858 -6.975 -12.340 1.00 88.31 88 PHE A CA 1
ATOM 716 C C . PHE A 1 88 ? 19.469 -7.435 -13.674 1.00 88.31 88 PHE A C 1
ATOM 718 O O . PHE A 1 88 ? 19.715 -8.624 -13.884 1.00 88.31 88 PHE A O 1
ATOM 725 N N . GLY A 1 89 ? 19.681 -6.492 -14.597 1.00 85.94 89 GLY A N 1
ATOM 726 C CA . GLY A 1 89 ? 20.316 -6.761 -15.892 1.00 85.94 89 GLY A CA 1
ATOM 727 C C . GLY A 1 89 ? 19.411 -7.460 -16.911 1.00 85.94 89 GLY A C 1
ATOM 728 O O . GLY A 1 89 ? 19.895 -8.252 -17.717 1.00 85.94 89 GLY A O 1
ATOM 729 N N . GLY A 1 90 ? 18.103 -7.198 -16.878 1.00 91.19 90 GLY A N 1
ATOM 730 C CA . GLY A 1 90 ? 17.158 -7.700 -17.873 1.00 91.19 90 GLY A CA 1
ATOM 731 C C . GLY A 1 90 ? 15.938 -6.810 -18.075 1.00 91.19 90 GLY A C 1
ATOM 732 O O . GLY A 1 90 ? 15.780 -5.786 -17.417 1.00 91.19 90 GLY A O 1
ATOM 733 N N . ASN A 1 91 ? 15.063 -7.218 -18.991 1.00 93.75 91 ASN A N 1
ATOM 734 C CA . ASN A 1 91 ? 13.892 -6.452 -19.419 1.00 93.75 91 ASN A CA 1
ATOM 735 C C . ASN A 1 91 ? 12.597 -6.888 -18.710 1.00 93.75 91 ASN A C 1
ATOM 737 O O . ASN A 1 91 ? 11.638 -6.115 -18.660 1.00 93.75 91 ASN A O 1
ATOM 741 N N . PHE A 1 92 ? 12.546 -8.106 -18.154 1.00 95.25 92 PHE A N 1
ATOM 742 C CA . PHE A 1 92 ? 11.288 -8.663 -17.661 1.00 95.25 92 PHE A CA 1
ATOM 743 C C . PHE A 1 92 ? 10.858 -7.993 -16.362 1.00 95.25 92 PHE A C 1
ATOM 745 O O . PHE A 1 92 ? 11.428 -8.227 -15.290 1.00 95.25 92 PHE A O 1
ATOM 752 N N . ALA A 1 93 ? 9.812 -7.175 -16.447 1.00 92.81 93 ALA A N 1
ATOM 753 C CA . ALA A 1 93 ? 9.229 -6.465 -15.318 1.00 92.81 93 ALA A CA 1
ATOM 754 C C . ALA A 1 93 ? 8.415 -7.400 -14.413 1.00 92.81 93 ALA A C 1
ATOM 756 O O . ALA A 1 93 ? 7.190 -7.326 -14.319 1.00 92.81 93 ALA A O 1
ATOM 757 N N . TRP A 1 94 ? 9.122 -8.269 -13.704 1.00 87.31 94 TRP A N 1
ATOM 758 C CA . TRP A 1 94 ? 8.571 -9.334 -12.875 1.00 87.31 94 TRP A CA 1
ATOM 759 C C . TRP A 1 94 ? 7.634 -8.886 -11.754 1.00 87.31 94 TRP A C 1
ATOM 761 O O . TRP A 1 94 ? 6.703 -9.606 -11.404 1.00 87.31 94 TRP A O 1
ATOM 771 N N . MET A 1 95 ? 7.855 -7.692 -11.203 1.00 84.12 95 MET A N 1
ATOM 772 C CA . MET A 1 95 ? 6.970 -7.093 -10.193 1.00 84.12 95 MET A CA 1
ATOM 773 C C . MET A 1 95 ? 5.827 -6.294 -10.811 1.00 84.12 95 MET A C 1
ATOM 775 O O . MET A 1 95 ? 4.941 -5.838 -10.096 1.00 84.12 95 MET A O 1
ATOM 779 N N . GLY A 1 96 ? 5.851 -6.092 -12.125 1.00 83.88 96 GLY A N 1
ATOM 780 C CA . GLY A 1 96 ? 4.857 -5.315 -12.839 1.00 83.88 96 GLY A CA 1
ATOM 781 C C . GLY A 1 96 ? 5.055 -3.795 -12.794 1.00 83.88 96 GLY A C 1
ATOM 782 O O . GLY A 1 96 ? 4.064 -3.092 -12.946 1.00 83.88 96 GLY A O 1
ATOM 783 N N . LEU A 1 97 ? 6.274 -3.263 -12.610 1.00 88.31 97 LEU A N 1
ATOM 784 C CA . LEU A 1 97 ? 6.543 -1.809 -12.519 1.00 88.31 97 LEU A CA 1
ATOM 785 C C . LEU A 1 97 ? 5.489 -1.101 -11.652 1.00 88.31 97 LEU A C 1
ATOM 787 O O . LEU A 1 97 ? 5.292 -1.484 -10.508 1.00 88.31 97 LEU A O 1
ATOM 791 N N . HIS A 1 98 ? 4.739 -0.139 -12.198 1.00 86.38 98 HIS A N 1
ATOM 792 C CA . HIS A 1 98 ? 3.674 0.592 -11.506 1.00 86.38 98 HIS A CA 1
ATOM 793 C C . HIS A 1 98 ? 2.486 -0.272 -11.042 1.00 86.38 98 HIS A C 1
ATOM 795 O O . HIS A 1 98 ? 1.705 0.183 -10.211 1.00 86.38 98 HIS A O 1
ATOM 801 N N . LEU A 1 99 ? 2.337 -1.504 -11.536 1.00 91.88 99 LEU A N 1
ATOM 802 C CA . LEU A 1 99 ? 1.322 -2.479 -11.111 1.00 91.88 99 LEU A CA 1
ATOM 803 C C . LEU A 1 99 ? 1.753 -3.320 -9.901 1.00 91.88 99 LEU A C 1
ATOM 805 O O . LEU A 1 99 ? 0.967 -4.153 -9.442 1.00 91.88 99 LEU A O 1
ATOM 809 N N . TRP A 1 100 ? 2.948 -3.087 -9.345 1.00 92.06 100 TRP A N 1
ATOM 810 C CA . TRP A 1 100 ? 3.458 -3.797 -8.165 1.00 92.06 100 TRP A CA 1
ATOM 811 C C . TRP A 1 100 ? 2.452 -3.826 -7.008 1.00 92.06 100 TRP A C 1
ATOM 813 O O . TRP A 1 100 ? 2.319 -4.833 -6.311 1.00 92.06 100 TRP A O 1
ATOM 823 N N . TYR A 1 101 ? 1.674 -2.754 -6.831 1.00 92.12 101 TYR A N 1
ATOM 824 C CA . TYR A 1 101 ? 0.684 -2.689 -5.764 1.00 92.12 101 TYR A CA 1
ATOM 825 C C . TYR A 1 101 ? -0.447 -3.716 -5.948 1.00 92.12 101 TYR A C 1
ATOM 827 O O . TYR A 1 101 ? -0.967 -4.189 -4.944 1.00 92.12 101 TYR A O 1
ATOM 835 N N . LEU A 1 102 ? -0.815 -4.123 -7.176 1.00 93.81 102 LEU A N 1
ATOM 836 C CA . LEU A 1 102 ? -1.806 -5.193 -7.397 1.00 93.81 102 LEU A CA 1
ATOM 837 C C . LEU A 1 102 ? -1.255 -6.545 -6.945 1.00 93.81 102 LEU A C 1
ATOM 839 O O . LEU A 1 102 ? -1.974 -7.309 -6.297 1.00 93.81 102 LEU A O 1
ATOM 843 N N . LEU A 1 103 ? 0.011 -6.826 -7.275 1.00 94.19 103 LEU A N 1
ATOM 844 C CA . LEU A 1 103 ? 0.707 -8.040 -6.847 1.00 94.19 103 LEU A CA 1
ATOM 845 C C . LEU A 1 103 ?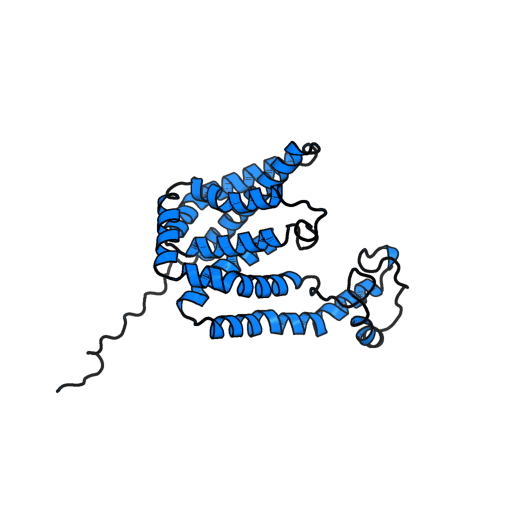 0.762 -8.107 -5.320 1.00 94.19 103 LEU A C 1
ATOM 847 O O . LEU A 1 103 ? 0.366 -9.112 -4.727 1.00 94.19 103 LEU A O 1
ATOM 851 N N . MET A 1 104 ? 1.168 -7.008 -4.684 1.00 94.38 104 MET A N 1
ATOM 852 C CA . MET A 1 104 ? 1.245 -6.919 -3.228 1.00 94.38 104 MET A CA 1
ATOM 853 C C . MET A 1 104 ? -0.134 -6.986 -2.571 1.00 94.38 104 MET A C 1
ATOM 855 O O . MET A 1 104 ? -0.300 -7.703 -1.590 1.00 94.38 104 MET A O 1
ATOM 859 N N . LEU A 1 105 ? -1.158 -6.331 -3.126 1.00 94.62 105 LEU A N 1
ATOM 860 C CA . LEU A 1 105 ? -2.537 -6.456 -2.643 1.00 94.62 105 LEU A CA 1
ATOM 861 C C . LEU A 1 105 ? -3.043 -7.892 -2.730 1.00 94.62 105 LEU A C 1
ATOM 863 O O . LEU A 1 105 ? -3.702 -8.360 -1.800 1.00 94.62 105 LEU A O 1
ATOM 867 N N . PHE A 1 106 ? -2.756 -8.592 -3.829 1.00 95.62 106 PHE A N 1
ATOM 868 C CA . PHE A 1 106 ? -3.119 -9.994 -3.987 1.00 95.62 106 PHE A CA 1
ATOM 869 C C . PHE A 1 106 ? -2.410 -10.857 -2.937 1.00 95.62 106 PHE A C 1
ATOM 871 O O . PHE A 1 106 ? -3.085 -11.541 -2.165 1.00 95.62 106 PHE A O 1
ATOM 878 N N . GLY A 1 107 ? -1.081 -10.755 -2.838 1.00 95.88 107 GLY A N 1
ATOM 879 C CA . GLY A 1 107 ? -0.278 -11.498 -1.867 1.00 95.88 107 GLY A CA 1
ATOM 880 C C . GLY A 1 107 ? -0.701 -11.230 -0.422 1.00 95.88 107 GLY A C 1
ATOM 881 O O . GLY A 1 107 ? -0.976 -12.166 0.328 1.00 95.88 107 GLY A O 1
ATOM 882 N N . PHE A 1 108 ? -0.859 -9.962 -0.041 1.00 96.44 108 PHE A N 1
ATOM 883 C CA . PHE A 1 108 ? -1.304 -9.578 1.298 1.00 96.44 108 PHE A CA 1
ATOM 884 C C . PHE A 1 108 ? -2.738 -10.004 1.592 1.00 96.44 108 PHE A C 1
ATOM 886 O O . PHE A 1 108 ? -3.012 -10.425 2.713 1.00 96.44 108 PHE A O 1
ATOM 893 N N . SER A 1 109 ? -3.647 -9.974 0.613 1.00 94.56 109 SER A N 1
ATOM 894 C CA . SER A 1 109 ? -5.016 -10.482 0.803 1.00 94.56 109 SER A CA 1
ATOM 895 C C . SER A 1 109 ? -5.036 -11.977 1.128 1.00 94.56 109 SER A C 1
ATOM 897 O O . SER A 1 109 ? -5.886 -12.420 1.896 1.00 94.56 109 SER A O 1
ATOM 899 N N . LEU A 1 110 ? -4.119 -12.762 0.551 1.00 95.44 110 LEU A N 1
ATOM 900 C CA . LEU A 1 110 ? -3.979 -14.185 0.871 1.00 95.44 110 LEU A CA 1
ATOM 901 C C . LEU A 1 110 ? -3.292 -14.389 2.224 1.00 95.44 110 LEU A C 1
ATOM 903 O O . LEU A 1 110 ? -3.778 -15.164 3.045 1.00 95.44 110 LEU A O 1
ATOM 907 N N . LEU A 1 111 ? -2.205 -13.655 2.476 1.00 96.19 111 LEU A N 1
ATOM 908 C CA . LEU A 1 111 ? -1.432 -13.728 3.718 1.00 96.19 111 LEU A CA 1
ATOM 909 C C . LEU A 1 111 ? -2.273 -13.379 4.953 1.00 96.19 111 LEU A C 1
ATOM 911 O O . LEU A 1 111 ? -2.152 -14.016 5.995 1.00 96.19 111 LEU A 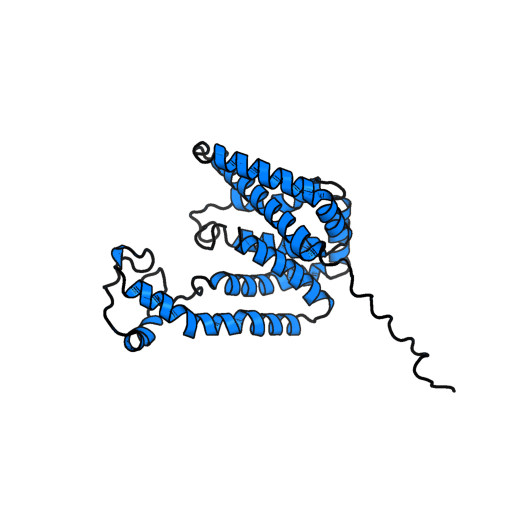O 1
ATOM 915 N N . THR A 1 112 ? -3.145 -12.378 4.835 1.00 95.69 112 THR A N 1
ATOM 916 C CA . THR A 1 112 ? -4.018 -11.918 5.927 1.00 95.69 112 THR A CA 1
ATOM 917 C C . THR A 1 112 ? -5.306 -12.719 6.060 1.00 95.69 112 THR A C 1
ATOM 919 O O . THR A 1 112 ? -6.010 -12.573 7.056 1.00 95.69 112 THR A O 1
ATOM 922 N N . LEU A 1 113 ? -5.619 -13.611 5.117 1.00 93.75 113 LEU A N 1
ATOM 923 C CA . LEU A 1 113 ? -6.828 -14.431 5.162 1.00 93.75 113 LEU A CA 1
ATOM 924 C C . LEU A 1 113 ? -6.976 -15.270 6.448 1.00 93.75 113 LEU A C 1
ATOM 926 O O . LEU A 1 113 ? -8.071 -15.244 7.014 1.00 93.75 113 LEU A O 1
ATOM 930 N N . PRO A 1 114 ? -5.949 -15.987 6.962 1.00 93.12 114 PRO A N 1
ATOM 931 C CA . PRO A 1 114 ? -6.070 -16.696 8.238 1.00 93.12 114 PRO A CA 1
ATOM 932 C C . PRO A 1 114 ? -6.319 -15.743 9.414 1.00 93.12 114 PRO A C 1
ATOM 934 O O . PRO A 1 114 ? -7.154 -16.041 10.270 1.00 93.12 114 PRO A O 1
ATOM 937 N N . LEU A 1 115 ? -5.656 -14.582 9.426 1.00 94.19 115 LEU A N 1
ATOM 938 C CA . LEU A 1 115 ? -5.844 -13.552 10.448 1.00 94.19 115 LEU A CA 1
ATOM 939 C C . LEU A 1 115 ? -7.281 -13.018 10.428 1.00 94.19 115 LEU A C 1
ATOM 941 O O . LEU A 1 115 ? -7.972 -13.063 11.440 1.00 94.19 115 LEU A O 1
ATOM 945 N N . PHE A 1 116 ? -7.771 -12.571 9.274 1.00 93.56 116 PHE A N 1
ATOM 946 C CA . PHE A 1 116 ? -9.129 -12.040 9.137 1.00 93.56 116 PHE A CA 1
ATOM 947 C C . PHE A 1 116 ? -10.201 -13.111 9.358 1.00 93.56 116 PHE A C 1
ATOM 949 O O . PHE A 1 116 ? -11.232 -12.847 9.976 1.00 93.56 116 PHE A O 1
ATOM 956 N N . GLY A 1 117 ? -9.934 -14.349 8.943 1.00 90.62 117 GLY A N 1
ATOM 957 C CA . GLY A 1 117 ? -10.781 -15.497 9.250 1.00 90.62 117 GLY A CA 1
ATOM 958 C C . GLY A 1 117 ? -10.886 -15.771 10.752 1.00 90.62 117 GLY A C 1
ATOM 959 O O . GLY A 1 117 ? -11.966 -16.119 11.225 1.00 90.62 117 GLY A O 1
ATOM 960 N N . PHE A 1 118 ? -9.803 -15.585 11.513 1.00 91.88 118 PHE A N 1
ATOM 961 C CA . PHE A 1 118 ? -9.826 -15.639 12.976 1.00 91.88 118 PHE A CA 1
ATOM 962 C C . PHE A 1 118 ? -10.596 -14.455 13.579 1.00 91.88 118 PHE A C 1
ATOM 964 O O . PHE A 1 118 ? -11.457 -14.669 14.434 1.00 91.88 118 PHE A O 1
ATOM 971 N N . LEU A 1 119 ? -10.345 -13.233 13.099 1.00 90.94 119 LEU A N 1
ATOM 972 C CA . LEU A 1 119 ? -11.013 -12.014 13.571 1.00 90.94 119 LEU A CA 1
ATOM 973 C C . LEU A 1 119 ? -12.536 -12.032 13.354 1.00 90.94 119 LEU A C 1
ATOM 975 O O . LEU A 1 119 ? -13.267 -11.443 14.142 1.00 90.94 119 LEU A O 1
ATOM 979 N N . ASN A 1 120 ? -13.029 -12.760 12.348 1.00 87.81 120 ASN A N 1
ATOM 980 C CA . ASN A 1 120 ? -14.466 -12.941 12.102 1.00 87.81 120 ASN A CA 1
ATOM 981 C C . ASN A 1 120 ? -15.149 -13.993 12.985 1.00 87.81 120 ASN A C 1
ATOM 983 O O . ASN A 1 120 ? -16.374 -14.114 12.949 1.00 87.81 120 ASN A O 1
ATOM 987 N N . ARG A 1 121 ? -14.400 -14.762 13.781 1.00 89.12 121 ARG A N 1
ATOM 988 C CA . ARG A 1 121 ? -14.986 -15.683 14.769 1.00 89.12 121 ARG A CA 1
ATOM 989 C C . ARG A 1 121 ? -15.421 -14.915 16.013 1.00 89.12 121 ARG A C 1
ATOM 991 O O . ARG A 1 121 ? -14.908 -13.835 16.284 1.00 89.12 121 ARG A O 1
ATOM 998 N N . SER A 1 122 ? -16.290 -15.510 16.829 1.00 87.62 122 SER A N 1
ATOM 999 C CA . SER A 1 122 ? -16.754 -14.915 18.095 1.00 87.62 122 SER A CA 1
ATOM 1000 C C . SER A 1 122 ? -15.605 -14.488 19.018 1.00 87.62 122 SER A C 1
ATOM 1002 O O . SER A 1 122 ? -15.638 -13.392 19.568 1.00 87.62 122 SER A O 1
ATOM 1004 N N . THR A 1 123 ? -14.554 -15.307 19.142 1.00 90.38 123 THR A N 1
ATOM 1005 C CA . THR A 1 123 ? -13.354 -14.973 19.927 1.00 90.38 123 THR A CA 1
ATOM 1006 C C . THR A 1 123 ? -12.614 -13.760 19.366 1.00 90.38 123 THR A C 1
ATOM 1008 O O . THR A 1 123 ? -12.223 -12.877 20.123 1.00 90.38 123 THR A O 1
ATOM 1011 N N . GLY A 1 124 ? -12.438 -13.699 18.043 1.00 89.81 124 GLY A N 1
ATOM 1012 C CA . GLY A 1 124 ? -11.789 -12.576 17.372 1.00 89.81 124 GLY A CA 1
ATOM 1013 C C . GLY A 1 124 ? -12.592 -11.284 17.509 1.00 89.81 124 GLY A C 1
ATOM 1014 O O . GLY A 1 124 ? -12.036 -10.251 17.867 1.00 89.81 124 GLY A O 1
ATOM 1015 N N . GLN A 1 125 ? -13.910 -11.366 17.335 1.00 88.69 125 GLN A N 1
ATOM 1016 C CA . GLN A 1 125 ? -14.826 -10.245 17.543 1.00 88.69 125 GLN A CA 1
ATOM 1017 C C . GLN A 1 125 ? -14.781 -9.733 18.985 1.00 88.69 125 GLN A C 1
ATOM 1019 O O . GLN A 1 125 ? -14.714 -8.530 19.206 1.00 88.69 125 GLN A O 1
ATOM 1024 N N . MET A 1 126 ? -14.699 -10.624 19.977 1.00 90.00 126 MET A N 1
ATOM 1025 C CA . MET A 1 126 ? -14.526 -10.219 21.373 1.00 90.00 126 MET A CA 1
ATOM 1026 C C . MET A 1 126 ? -13.215 -9.448 21.597 1.00 90.00 126 MET A C 1
ATOM 1028 O O . MET A 1 126 ? -13.229 -8.437 22.297 1.00 90.00 126 MET A O 1
ATOM 1032 N N . LEU A 1 127 ? -12.101 -9.877 20.989 1.00 89.25 127 LEU A N 1
ATOM 1033 C CA . LEU A 1 127 ? -10.829 -9.144 21.056 1.00 89.25 127 LEU A CA 1
ATOM 1034 C C . LEU A 1 127 ? -10.945 -7.757 20.416 1.00 89.25 127 LEU A C 1
ATOM 1036 O O . LEU A 1 127 ? -10.489 -6.774 20.996 1.00 89.25 127 LEU A O 1
ATOM 1040 N N . ILE A 1 128 ? -11.588 -7.664 19.250 1.00 88.31 128 ILE A N 1
ATOM 1041 C CA . ILE A 1 128 ? -11.833 -6.388 18.564 1.00 88.31 128 ILE A CA 1
ATOM 1042 C C . ILE A 1 128 ? -12.671 -5.468 19.454 1.00 88.31 128 ILE A C 1
ATOM 1044 O O . ILE A 1 128 ? -12.285 -4.320 19.660 1.00 88.31 128 ILE A O 1
ATOM 1048 N N . THR A 1 129 ? -13.761 -5.961 20.044 1.00 86.69 129 THR A N 1
ATOM 1049 C CA . THR A 1 129 ? -14.611 -5.165 20.938 1.00 86.69 129 THR A CA 1
ATOM 1050 C C . THR A 1 129 ? -13.877 -4.748 22.217 1.00 86.69 129 THR A C 1
ATOM 1052 O O . THR A 1 129 ? -14.061 -3.626 22.686 1.00 86.69 129 THR A O 1
ATOM 1055 N N . GLN A 1 130 ? -13.008 -5.594 22.782 1.00 86.50 130 GLN A N 1
ATOM 1056 C CA . GLN A 1 130 ? -12.160 -5.222 23.924 1.00 86.50 130 GLN A CA 1
ATOM 1057 C C . GLN A 1 130 ? -11.174 -4.108 23.553 1.00 86.50 130 GLN A C 1
ATOM 1059 O O . GLN A 1 130 ? -11.066 -3.116 24.275 1.00 86.50 130 GLN A O 1
ATOM 1064 N N . LEU A 1 131 ? -10.507 -4.229 22.402 1.00 84.56 131 LEU A N 1
ATOM 1065 C CA . LEU A 1 131 ? -9.634 -3.180 21.873 1.00 84.56 131 LEU A CA 1
ATOM 1066 C C . LEU A 1 131 ? -10.418 -1.887 21.614 1.00 84.56 131 LEU A C 1
ATOM 1068 O O . LEU A 1 131 ? -9.960 -0.809 21.991 1.00 84.56 131 LEU A O 1
ATOM 1072 N N . ALA A 1 132 ? -11.623 -1.982 21.050 1.00 83.88 132 ALA A N 1
ATOM 1073 C CA . ALA A 1 132 ? -12.500 -0.838 20.819 1.00 83.88 132 ALA A CA 1
ATOM 1074 C C . ALA A 1 132 ? -12.922 -0.164 22.132 1.00 83.88 132 ALA A C 1
ATOM 1076 O O . ALA A 1 132 ? -12.915 1.065 22.231 1.00 83.88 132 ALA A O 1
ATOM 1077 N N . ALA A 1 133 ? -13.197 -0.949 23.177 1.00 81.69 133 ALA A N 1
ATOM 1078 C CA . ALA A 1 133 ? -13.566 -0.438 24.492 1.00 81.69 133 ALA A CA 1
ATOM 1079 C C . ALA A 1 133 ? -12.428 0.334 25.184 1.00 81.69 133 ALA A C 1
ATOM 1081 O O . ALA A 1 133 ? -12.710 1.283 25.921 1.00 81.69 133 ALA A O 1
ATOM 1082 N N . LEU A 1 134 ? -11.166 -0.029 24.927 1.00 77.88 134 LEU A N 1
ATOM 1083 C CA . LEU A 1 134 ? -9.984 0.728 25.369 1.00 77.88 134 LEU A CA 1
ATOM 1084 C C . LEU A 1 134 ? -9.787 2.024 24.565 1.00 77.88 134 LEU A C 1
ATOM 1086 O O . LEU A 1 134 ? -9.114 2.952 25.010 1.00 77.88 134 LEU A O 1
ATOM 1090 N N . CYS A 1 135 ? -10.412 2.110 23.394 1.00 75.56 135 CYS A N 1
ATOM 1091 C CA . CYS A 1 135 ? -10.180 3.134 22.387 1.00 75.56 135 CYS A CA 1
ATOM 1092 C C . CYS A 1 135 ? -11.371 4.090 22.205 1.00 75.56 135 CYS A C 1
ATOM 1094 O O . CYS A 1 135 ? -11.694 4.499 21.092 1.00 75.56 135 CYS A O 1
ATOM 1096 N N . LYS A 1 136 ? -12.022 4.492 23.304 1.00 74.62 136 LYS A N 1
ATOM 1097 C CA . LYS A 1 136 ? -13.184 5.412 23.292 1.00 74.62 136 LYS A CA 1
ATOM 1098 C C . LYS A 1 136 ? -12.835 6.886 23.042 1.00 74.62 136 LYS A C 1
ATOM 1100 O O . LYS A 1 136 ? -13.726 7.731 22.942 1.00 74.62 136 LYS A O 1
ATOM 1105 N N . THR A 1 137 ? -11.549 7.204 22.959 1.00 80.19 137 THR A N 1
ATOM 1106 C CA . THR A 1 137 ? -11.021 8.573 22.921 1.00 80.19 137 THR A CA 1
ATOM 1107 C C . THR A 1 137 ? -10.178 8.782 21.665 1.00 80.19 137 THR A C 1
ATOM 1109 O O . THR A 1 137 ? -9.846 7.836 20.955 1.00 80.19 137 THR A O 1
ATOM 1112 N N . PHE A 1 138 ? -9.788 10.032 21.416 1.00 81.62 138 PHE A N 1
ATOM 1113 C CA . PHE A 1 138 ? -8.818 10.444 20.399 1.00 81.62 138 PHE A CA 1
ATOM 1114 C C . PHE A 1 138 ? -7.578 9.533 20.288 1.00 81.62 138 PHE A C 1
ATOM 1116 O O . PHE A 1 138 ? -7.055 9.339 19.192 1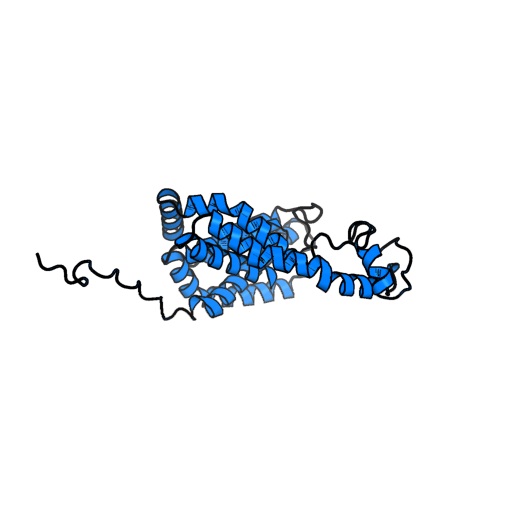.00 81.62 138 PHE A O 1
ATOM 1123 N N . SER A 1 139 ? -7.155 8.915 21.396 1.00 83.38 139 SER A N 1
ATOM 1124 C CA . SER A 1 139 ? -6.041 7.966 21.466 1.00 83.38 139 SER A CA 1
ATOM 1125 C C . SER A 1 139 ? -6.119 6.823 20.450 1.00 83.38 139 SER A C 1
ATOM 1127 O O . SER A 1 139 ? -5.069 6.305 20.089 1.00 83.38 139 SER A O 1
ATOM 1129 N N . ILE A 1 140 ? -7.300 6.459 19.928 1.00 84.62 140 ILE A N 1
ATOM 1130 C CA . ILE A 1 140 ? -7.407 5.439 18.868 1.00 84.62 140 ILE A CA 1
ATOM 1131 C C . ILE A 1 140 ? -6.586 5.791 17.624 1.00 84.62 140 ILE A C 1
ATOM 1133 O O . ILE A 1 140 ? -5.976 4.916 17.012 1.00 84.62 140 ILE A O 1
ATOM 1137 N N . LEU A 1 141 ? -6.527 7.078 17.268 1.00 85.62 141 LEU A N 1
ATOM 1138 C CA . LEU A 1 141 ? -5.758 7.532 16.113 1.00 85.62 141 LEU A CA 1
ATOM 1139 C C . LEU A 1 141 ? -4.267 7.284 16.333 1.00 85.62 141 LEU A C 1
ATOM 1141 O O . LEU A 1 141 ? -3.566 6.916 15.398 1.00 85.62 141 LEU A O 1
ATOM 1145 N N . LEU A 1 142 ? -3.801 7.427 17.574 1.00 89.06 142 LEU A N 1
ATOM 1146 C CA . LEU A 1 142 ? -2.418 7.150 17.938 1.00 89.06 142 LEU A CA 1
ATOM 1147 C C . LEU A 1 142 ? -2.157 5.646 18.025 1.00 89.06 142 LEU A C 1
ATOM 1149 O O . LEU A 1 142 ? -1.160 5.175 17.494 1.00 89.06 142 LEU A O 1
ATOM 1153 N N . VAL A 1 143 ? -3.069 4.880 18.626 1.00 89.75 143 VAL A N 1
ATOM 1154 C CA . VAL A 1 143 ? -2.930 3.424 18.785 1.00 89.75 143 VAL A CA 1
ATOM 1155 C C . VAL A 1 143 ? -2.868 2.714 17.433 1.00 89.75 143 VAL A C 1
ATOM 1157 O O . VAL A 1 143 ? -2.030 1.838 17.262 1.00 89.75 143 VAL A O 1
ATOM 1160 N N . LEU A 1 144 ? -3.697 3.096 16.456 1.00 89.81 144 LEU A N 1
ATOM 1161 C CA . LEU A 1 144 ? -3.655 2.493 15.116 1.00 89.81 144 LEU A CA 1
ATOM 1162 C C . LEU A 1 144 ? -2.479 2.989 14.262 1.00 89.81 144 LEU A C 1
ATOM 1164 O O . LEU A 1 144 ? -2.020 2.261 13.386 1.00 89.81 144 LEU A O 1
ATOM 1168 N N . GLY A 1 145 ? -1.981 4.202 14.520 1.00 91.62 145 GLY A N 1
ATOM 1169 C CA . GLY A 1 145 ? -0.777 4.730 13.874 1.00 91.62 145 GLY A CA 1
ATOM 1170 C C . GLY A 1 145 ? 0.523 4.167 14.458 1.00 91.62 145 GLY A C 1
ATOM 1171 O O . GLY A 1 145 ? 1.537 4.113 13.766 1.00 91.62 145 GLY A O 1
ATOM 1172 N N . LEU A 1 146 ? 0.496 3.704 15.712 1.00 93.88 146 LEU A N 1
ATOM 1173 C CA . LEU A 1 146 ? 1.682 3.251 16.434 1.00 93.88 146 LEU A CA 1
ATOM 1174 C C . LEU A 1 146 ? 2.365 2.036 15.779 1.00 93.88 146 LEU A C 1
ATOM 1176 O O . LEU A 1 146 ? 3.578 2.106 15.605 1.00 93.88 146 LEU A O 1
ATOM 1180 N N . PRO A 1 147 ? 1.668 0.962 15.351 1.00 94.25 147 PRO A N 1
ATOM 1181 C CA . PRO A 1 147 ? 2.307 -0.143 14.636 1.00 94.25 147 PRO A CA 1
ATOM 1182 C C . PRO A 1 147 ? 3.008 0.293 13.346 1.00 94.25 147 PRO A C 1
ATOM 1184 O O . PRO A 1 147 ? 4.064 -0.239 13.023 1.00 94.25 147 PRO A O 1
ATOM 1187 N N . ILE A 1 148 ? 2.445 1.274 12.632 1.00 94.44 148 ILE A N 1
ATOM 1188 C CA . ILE A 1 148 ? 3.026 1.829 11.401 1.00 94.44 148 ILE A CA 1
ATOM 1189 C C . ILE A 1 148 ? 4.317 2.577 11.748 1.00 94.44 148 ILE A C 1
ATOM 1191 O O . ILE A 1 148 ? 5.353 2.333 11.137 1.00 94.44 148 ILE A O 1
ATOM 1195 N N . ALA A 1 149 ? 4.270 3.442 12.766 1.00 94.31 149 ALA A N 1
ATOM 1196 C CA . ALA A 1 149 ? 5.433 4.194 13.223 1.00 94.31 149 ALA A CA 1
ATOM 1197 C C . ALA A 1 149 ? 6.544 3.276 13.744 1.00 94.31 149 ALA A C 1
ATOM 1199 O O . ALA A 1 149 ? 7.679 3.401 13.301 1.00 94.31 149 ALA A O 1
ATOM 1200 N N . LEU A 1 150 ? 6.222 2.319 14.620 1.00 94.50 150 LEU A N 1
ATOM 1201 C CA . LEU A 1 150 ? 7.201 1.377 15.166 1.00 94.50 150 LEU A CA 1
ATOM 1202 C C . LEU A 1 150 ? 7.901 0.592 14.059 1.00 94.50 150 LEU A C 1
ATOM 1204 O O . LEU A 1 150 ? 9.124 0.487 14.070 1.00 94.50 150 LEU A O 1
ATOM 1208 N N . LEU A 1 151 ? 7.139 0.090 13.089 1.00 93.38 151 LEU A N 1
ATOM 1209 C CA . LEU A 1 151 ? 7.679 -0.673 11.973 1.00 93.38 151 LEU A CA 1
ATOM 1210 C C . LEU A 1 151 ? 8.618 0.171 11.100 1.00 93.38 151 LEU A C 1
ATOM 1212 O O . LEU A 1 151 ? 9.727 -0.265 10.815 1.00 93.38 151 LEU A O 1
ATOM 1216 N N . GLU A 1 152 ? 8.225 1.397 10.754 1.00 90.69 152 GLU A N 1
ATOM 1217 C CA . GLU A 1 152 ? 9.057 2.324 9.968 1.00 90.69 152 GLU A CA 1
ATOM 1218 C C . GLU A 1 152 ? 10.322 2.778 10.709 1.00 90.69 152 GLU A C 1
ATOM 1220 O O . GLU A 1 152 ? 11.348 3.053 10.088 1.00 90.69 152 GLU A O 1
ATOM 1225 N N . THR A 1 153 ? 10.277 2.851 12.042 1.00 90.38 153 THR A N 1
ATOM 1226 C CA . THR A 1 153 ? 11.471 3.153 12.846 1.00 90.38 153 THR A CA 1
ATOM 1227 C C . THR A 1 153 ? 12.381 1.950 13.068 1.00 90.38 153 THR A C 1
ATOM 1229 O O . THR A 1 153 ? 13.579 2.133 13.254 1.00 90.38 153 THR A O 1
ATOM 1232 N N . ALA A 1 154 ? 11.826 0.736 13.077 1.00 90.44 154 ALA A N 1
ATOM 1233 C CA . ALA A 1 154 ? 12.565 -0.486 13.376 1.00 90.44 154 ALA A CA 1
ATOM 1234 C C . ALA A 1 154 ? 13.180 -1.134 12.131 1.00 90.44 154 ALA A C 1
ATOM 1236 O O . ALA A 1 154 ? 14.172 -1.851 12.248 1.00 90.44 154 ALA A O 1
ATOM 1237 N N . LEU A 1 155 ? 12.583 -0.926 10.954 1.00 89.56 155 LEU A N 1
ATOM 1238 C CA . LEU A 1 155 ? 13.102 -1.470 9.707 1.00 89.56 155 LEU A CA 1
ATOM 1239 C C . LEU A 1 155 ? 14.280 -0.641 9.192 1.00 89.56 155 LEU A C 1
ATOM 1241 O O . LEU A 1 155 ? 14.208 0.578 9.034 1.00 89.56 155 LEU A O 1
ATOM 1245 N N . ASP A 1 156 ? 15.360 -1.350 8.891 1.00 84.62 156 ASP A N 1
ATOM 1246 C CA . ASP A 1 156 ? 16.533 -0.795 8.237 1.00 84.62 156 ASP A CA 1
ATOM 1247 C C . ASP A 1 156 ? 16.277 -0.677 6.717 1.00 84.62 156 ASP A C 1
ATOM 1249 O O . ASP A 1 156 ? 15.988 -1.701 6.081 1.00 84.62 156 ASP A O 1
ATOM 1253 N N . PRO A 1 157 ? 16.363 0.530 6.114 1.00 83.56 157 PRO A N 1
ATOM 1254 C CA . PRO A 1 157 ? 16.100 0.745 4.693 1.00 83.56 157 PRO A CA 1
ATOM 1255 C C . PRO A 1 157 ? 17.047 0.002 3.756 1.00 83.56 157 PRO A C 1
ATOM 1257 O O . PRO A 1 157 ? 16.698 -0.203 2.591 1.00 83.56 157 PRO A O 1
ATOM 1260 N N . GLU A 1 158 ? 18.220 -0.406 4.240 1.00 83.75 158 GLU A N 1
ATOM 1261 C CA . GLU A 1 158 ? 19.180 -1.183 3.451 1.00 83.75 158 GLU A CA 1
ATOM 1262 C C . GLU A 1 158 ? 18.735 -2.643 3.278 1.00 83.75 158 GLU A C 1
ATOM 1264 O O . GLU A 1 158 ? 19.213 -3.359 2.396 1.00 83.75 158 GLU A O 1
ATOM 1269 N N . THR A 1 159 ? 17.775 -3.100 4.084 1.00 85.94 159 THR A N 1
ATOM 1270 C CA . THR A 1 159 ? 17.242 -4.459 3.989 1.00 85.94 159 THR A CA 1
ATOM 1271 C C . THR A 1 159 ? 16.170 -4.582 2.906 1.00 85.94 159 THR A C 1
ATOM 1273 O O . THR A 1 159 ? 15.408 -3.656 2.630 1.00 85.94 159 THR A O 1
ATOM 1276 N N . LEU A 1 160 ? 16.017 -5.791 2.353 1.00 81.56 160 LEU A N 1
ATOM 1277 C CA . LEU A 1 160 ? 14.978 -6.102 1.360 1.00 81.56 160 LEU A CA 1
ATOM 1278 C C . LEU A 1 160 ? 13.551 -5.795 1.854 1.00 81.56 160 LEU A C 1
ATOM 1280 O O . LEU A 1 160 ? 12.668 -5.505 1.053 1.00 81.56 160 LEU A O 1
ATOM 1284 N N . LEU A 1 161 ? 13.308 -5.889 3.165 1.00 81.44 161 LEU A N 1
ATOM 1285 C CA . LEU A 1 161 ? 11.996 -5.615 3.754 1.00 81.44 161 LEU A CA 1
ATOM 1286 C C . LEU A 1 161 ? 11.803 -4.142 4.115 1.00 81.44 161 LEU A C 1
ATOM 1288 O O . LEU A 1 161 ? 10.668 -3.676 4.065 1.00 81.44 161 LEU A O 1
ATOM 1292 N N . GLY A 1 162 ? 12.874 -3.434 4.481 1.00 78.56 162 GLY A N 1
ATOM 1293 C CA . GLY A 1 162 ? 12.834 -2.023 4.864 1.00 78.56 162 GLY A CA 1
ATOM 1294 C C . GLY A 1 162 ? 13.024 -1.046 3.707 1.00 78.56 162 GLY A C 1
ATOM 1295 O O . GLY A 1 162 ? 12.767 0.139 3.877 1.00 78.56 162 GLY A O 1
ATOM 1296 N N . THR A 1 163 ? 13.441 -1.512 2.529 1.00 82.00 163 THR A N 1
ATOM 1297 C CA . THR A 1 163 ? 13.643 -0.644 1.365 1.00 82.00 163 THR A CA 1
ATOM 1298 C C . THR A 1 163 ? 12.369 0.097 0.941 1.00 82.00 163 THR A C 1
ATOM 1300 O O . THR A 1 163 ? 11.262 -0.445 0.953 1.00 82.00 163 THR A O 1
ATOM 1303 N N . HIS A 1 164 ? 12.530 1.355 0.524 1.00 83.19 164 HIS A N 1
ATOM 1304 C CA . HIS A 1 164 ? 11.433 2.248 0.127 1.00 83.19 164 HIS A CA 1
ATOM 1305 C C . HIS A 1 164 ? 11.234 2.344 -1.392 1.00 83.19 164 HIS A C 1
ATOM 1307 O O . HIS A 1 164 ? 10.446 3.173 -1.858 1.00 83.19 164 HIS A O 1
ATOM 1313 N N . ILE A 1 165 ? 11.910 1.491 -2.171 1.00 79.31 165 ILE A N 1
ATOM 1314 C CA . ILE A 1 165 ? 11.808 1.472 -3.642 1.00 79.31 165 ILE A CA 1
ATOM 1315 C C . ILE A 1 165 ? 10.371 1.228 -4.135 1.00 79.31 165 ILE A C 1
ATOM 1317 O O . ILE A 1 165 ? 10.002 1.652 -5.227 1.00 79.31 165 ILE A O 1
ATOM 1321 N N . PHE A 1 166 ? 9.523 0.604 -3.313 1.00 75.56 166 PHE A N 1
ATOM 1322 C CA . PHE A 1 166 ? 8.137 0.285 -3.647 1.00 75.56 166 PHE A CA 1
ATOM 1323 C C . PHE A 1 166 ? 7.176 1.374 -3.174 1.00 75.56 166 PHE A C 1
ATOM 1325 O O . PHE A 1 166 ? 6.489 1.217 -2.174 1.00 75.56 166 PHE A O 1
ATOM 1332 N N . GLY A 1 167 ? 7.111 2.502 -3.883 1.00 75.81 167 GLY A N 1
ATOM 1333 C CA . GLY A 1 167 ? 6.099 3.535 -3.613 1.00 75.81 167 GLY A CA 1
ATOM 1334 C C . GLY A 1 167 ? 6.322 4.354 -2.333 1.00 75.81 167 GLY A C 1
ATOM 1335 O O . GLY A 1 167 ? 5.380 4.988 -1.833 1.00 75.81 167 GLY A O 1
ATOM 1336 N N . GLY A 1 168 ? 7.557 4.366 -1.823 1.00 83.38 168 GLY A N 1
ATOM 1337 C CA . GLY A 1 168 ? 8.021 5.263 -0.766 1.00 83.38 168 GLY A CA 1
ATOM 1338 C C . GLY A 1 168 ? 7.853 4.757 0.669 1.00 83.38 168 GLY A C 1
ATOM 1339 O O . GLY A 1 168 ? 8.137 5.530 1.586 1.00 83.38 168 GLY A O 1
ATOM 1340 N N . TRP A 1 169 ? 7.403 3.517 0.871 1.00 87.69 169 TRP A N 1
ATOM 1341 C CA . TRP A 1 169 ? 7.306 2.865 2.184 1.00 87.69 169 TRP A CA 1
ATOM 1342 C C . TRP A 1 169 ? 7.872 1.450 2.122 1.00 87.69 169 TRP A C 1
ATOM 1344 O O . TRP A 1 169 ? 7.913 0.847 1.046 1.00 87.69 169 TRP A O 1
ATOM 1354 N N . ALA A 1 170 ? 8.244 0.906 3.277 1.00 91.12 170 ALA A N 1
ATOM 1355 C CA . ALA A 1 170 ? 8.612 -0.496 3.390 1.00 91.12 170 ALA A CA 1
ATOM 1356 C C . ALA A 1 170 ? 7.414 -1.408 3.055 1.00 91.12 170 ALA A C 1
ATOM 1358 O O . ALA A 1 170 ? 6.261 -1.114 3.395 1.00 91.12 170 ALA A O 1
ATOM 1359 N N . LEU A 1 171 ? 7.664 -2.553 2.407 1.00 91.38 171 LEU A N 1
ATOM 1360 C CA . LEU A 1 171 ? 6.595 -3.486 2.020 1.00 91.38 171 LEU A CA 1
ATOM 1361 C C . LEU A 1 171 ? 5.724 -3.940 3.208 1.00 91.38 171 LEU A C 1
ATOM 1363 O O . LEU A 1 171 ? 4.494 -3.919 3.078 1.00 91.38 171 LEU A O 1
ATOM 1367 N N . PRO A 1 172 ? 6.295 -4.300 4.376 1.00 93.56 172 PRO A N 1
ATOM 1368 C CA . PRO A 1 172 ? 5.508 -4.661 5.552 1.00 93.56 172 PRO A CA 1
ATOM 1369 C C . PRO A 1 172 ? 4.608 -3.522 6.056 1.00 93.56 172 PRO A C 1
ATOM 1371 O O . PRO A 1 172 ? 3.543 -3.784 6.612 1.00 93.56 172 PRO A O 1
ATOM 1374 N N . THR A 1 173 ? 4.960 -2.259 5.819 1.00 94.00 173 THR A N 1
ATOM 1375 C CA . THR A 1 173 ? 4.148 -1.108 6.240 1.00 94.00 173 THR A CA 1
ATOM 1376 C C . THR A 1 173 ? 2.810 -1.067 5.508 1.00 94.00 173 THR A C 1
ATOM 1378 O O . THR A 1 173 ? 1.768 -0.830 6.124 1.00 94.00 173 THR A O 1
ATOM 1381 N N . TYR A 1 174 ? 2.786 -1.410 4.218 1.00 94.75 174 TYR A N 1
ATOM 1382 C CA . TYR A 1 174 ? 1.537 -1.552 3.462 1.00 94.75 174 TYR A CA 1
ATOM 1383 C C . TYR A 1 174 ? 0.638 -2.682 3.984 1.00 94.75 174 TYR A C 1
ATOM 1385 O O . TYR A 1 174 ? -0.589 -2.552 3.957 1.00 94.75 174 TYR A O 1
ATOM 1393 N N . LEU A 1 175 ? 1.225 -3.767 4.501 1.00 95.81 175 LEU A N 1
ATOM 1394 C CA . LEU A 1 175 ? 0.477 -4.842 5.159 1.00 95.81 175 LEU A CA 1
ATOM 1395 C C . LEU A 1 175 ? -0.204 -4.335 6.438 1.00 95.81 175 LEU A C 1
ATOM 1397 O O . LEU A 1 175 ? -1.374 -4.645 6.667 1.00 95.81 175 LEU A O 1
ATOM 1401 N N . ILE A 1 176 ? 0.484 -3.509 7.234 1.00 95.94 176 ILE A N 1
ATOM 1402 C CA . ILE A 1 176 ? -0.111 -2.880 8.422 1.00 95.94 176 ILE A CA 1
ATOM 1403 C C . ILE A 1 176 ? -1.240 -1.925 8.031 1.00 95.94 176 ILE A C 1
ATOM 1405 O O . ILE A 1 176 ? -2.316 -2.012 8.616 1.00 95.94 176 ILE A O 1
ATOM 1409 N N . PHE A 1 177 ? -1.064 -1.085 7.004 1.00 96.12 177 PHE A N 1
ATOM 1410 C CA . PHE A 1 177 ? -2.152 -0.240 6.487 1.00 96.12 177 PHE A CA 1
ATOM 1411 C C . PHE A 1 177 ? -3.385 -1.064 6.084 1.00 96.12 177 PHE A C 1
ATOM 1413 O O . PHE A 1 177 ? -4.514 -0.696 6.417 1.00 96.12 177 PHE A O 1
ATOM 1420 N N . LEU A 1 178 ? -3.184 -2.209 5.425 1.00 96.69 178 LEU A N 1
ATOM 1421 C CA . LEU A 1 178 ? -4.264 -3.126 5.052 1.00 96.69 178 LEU A CA 1
ATOM 1422 C C . LEU A 1 178 ? -4.983 -3.716 6.280 1.00 96.69 178 LEU A C 1
ATOM 1424 O O . LEU A 1 178 ? -6.215 -3.763 6.303 1.00 96.69 178 LEU A O 1
ATOM 1428 N N . ILE A 1 179 ? -4.245 -4.119 7.317 1.00 95.88 179 ILE A N 1
ATOM 1429 C CA . ILE A 1 179 ? -4.823 -4.618 8.576 1.00 95.88 179 ILE A CA 1
ATOM 1430 C C . ILE A 1 179 ? -5.572 -3.502 9.314 1.00 95.88 179 ILE A C 1
ATOM 1432 O O . ILE A 1 179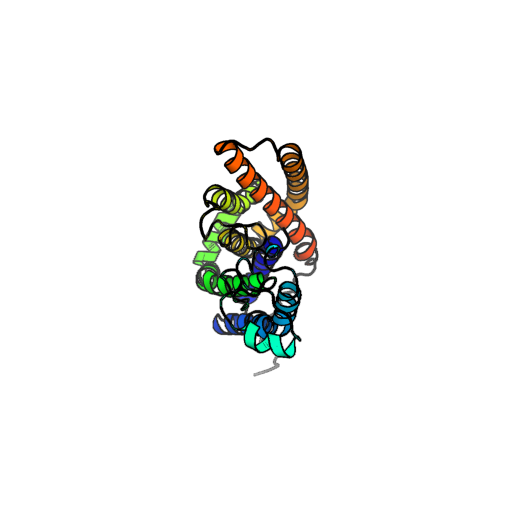 ? -6.705 -3.711 9.744 1.00 95.88 179 ILE A O 1
ATOM 1436 N N . CYS A 1 180 ? -4.992 -2.306 9.420 1.00 93.94 180 CYS A N 1
ATOM 1437 C CA . CYS A 1 180 ? -5.657 -1.157 10.030 1.00 93.94 180 CYS A CA 1
ATOM 1438 C C . CYS A 1 180 ? -6.962 -0.831 9.297 1.00 93.94 180 CYS A C 1
ATOM 1440 O O . CYS A 1 180 ? -7.994 -0.671 9.941 1.00 93.94 180 CYS A O 1
ATOM 1442 N N . GLY A 1 181 ? -6.953 -0.833 7.962 1.00 94.06 181 GLY A N 1
ATOM 1443 C CA . GLY A 1 181 ? -8.157 -0.661 7.152 1.00 94.06 181 GLY A CA 1
ATOM 1444 C C . GLY A 1 181 ? -9.259 -1.670 7.476 1.00 94.06 181 GLY A C 1
ATOM 1445 O O . GLY A 1 181 ? -10.418 -1.291 7.615 1.00 94.06 181 GLY A O 1
ATOM 1446 N N . TYR A 1 182 ? -8.903 -2.941 7.663 1.00 94.06 182 TYR A N 1
ATOM 1447 C CA . TYR A 1 182 ? -9.848 -3.967 8.104 1.00 94.06 182 TYR A CA 1
ATOM 1448 C C . TYR A 1 182 ? -10.445 -3.643 9.482 1.00 94.06 182 TYR A C 1
ATOM 1450 O O . TYR A 1 182 ? -11.661 -3.686 9.656 1.00 94.06 182 TYR A O 1
ATOM 1458 N N . LEU A 1 183 ? -9.596 -3.290 10.454 1.00 92.12 183 LEU A N 1
ATOM 1459 C CA . LEU A 1 183 ? -9.999 -3.043 11.842 1.00 92.12 183 LEU A CA 1
ATOM 1460 C C . LEU A 1 183 ? -10.907 -1.817 12.005 1.00 92.12 183 LEU A C 1
ATOM 1462 O O . LEU A 1 183 ? -11.827 -1.867 12.820 1.00 92.12 183 LEU A O 1
ATOM 1466 N N . ILE A 1 184 ? -10.701 -0.750 11.218 1.00 90.62 184 ILE A N 1
ATOM 1467 C CA . ILE A 1 184 ? -11.513 0.485 11.274 1.00 90.62 184 ILE A CA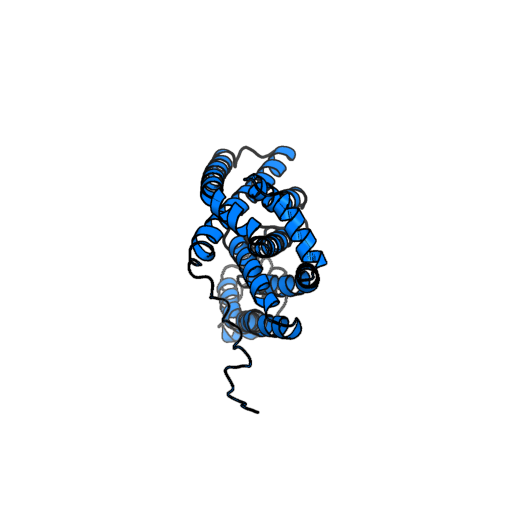 1
ATOM 1468 C C . ILE A 1 184 ? -13.014 0.187 11.153 1.00 90.62 184 ILE A C 1
ATOM 1470 O O . ILE A 1 184 ? -13.824 0.825 11.822 1.00 90.62 184 ILE A O 1
ATOM 1474 N N . VAL A 1 185 ? -13.378 -0.757 10.282 1.00 90.69 185 VAL A N 1
ATOM 1475 C CA . VAL A 1 185 ? -14.775 -1.104 9.972 1.00 90.69 185 VAL A CA 1
ATOM 1476 C C . VAL A 1 185 ? -15.230 -2.404 10.636 1.00 90.69 185 VAL A C 1
ATOM 1478 O O . VAL A 1 185 ? -16.361 -2.833 10.414 1.00 90.69 185 VAL A O 1
ATOM 1481 N N . ALA A 1 186 ? -14.363 -3.034 11.433 1.00 89.62 186 ALA A N 1
ATOM 1482 C CA . ALA A 1 186 ? -14.661 -4.310 12.073 1.00 89.62 186 ALA A CA 1
ATOM 1483 C C . ALA A 1 186 ? -15.592 -4.178 13.286 1.00 89.62 186 ALA A C 1
ATOM 1485 O O . ALA A 1 186 ? -16.328 -5.110 13.594 1.00 89.62 186 ALA A O 1
ATOM 1486 N N . ASP A 1 187 ? -15.598 -3.017 13.947 1.00 88.38 187 ASP A N 1
ATOM 1487 C CA . ASP A 1 187 ? -16.512 -2.696 15.045 1.00 88.38 187 ASP A CA 1
ATOM 1488 C C . ASP A 1 187 ? -17.065 -1.277 14.866 1.00 88.38 187 ASP A C 1
ATOM 1490 O O . ASP A 1 187 ? -16.340 -0.335 14.527 1.00 88.38 187 ASP A O 1
ATOM 1494 N N . ARG A 1 188 ? -18.367 -1.110 15.115 1.00 86.94 188 ARG A N 1
ATOM 1495 C CA . ARG A 1 188 ? -19.064 0.172 14.948 1.00 86.94 188 ARG A CA 1
ATOM 1496 C C . ARG A 1 188 ? -18.487 1.271 15.845 1.00 86.94 188 ARG A C 1
ATOM 1498 O O . ARG A 1 188 ? -18.541 2.444 15.479 1.00 86.94 188 ARG A O 1
ATOM 1505 N N . GLN A 1 189 ? -17.936 0.920 17.007 1.00 86.12 189 GLN A N 1
ATOM 1506 C CA . GLN A 1 189 ? -17.301 1.879 17.907 1.00 86.12 189 GLN A CA 1
ATOM 1507 C C . GLN A 1 189 ? -16.028 2.466 17.290 1.00 86.12 189 GLN A C 1
ATOM 1509 O O . GLN A 1 189 ? -15.850 3.681 17.365 1.00 86.12 189 GLN A O 1
ATOM 1514 N N . PHE A 1 190 ? -15.183 1.657 16.636 1.00 87.44 190 PHE A N 1
ATOM 1515 C CA . PHE A 1 190 ? -13.992 2.174 15.948 1.00 87.44 190 PHE A CA 1
ATOM 1516 C C . PHE A 1 190 ? -14.376 3.177 14.870 1.00 87.44 190 PHE A C 1
ATOM 1518 O O . PHE A 1 190 ? -13.858 4.295 14.848 1.00 87.44 190 PHE A O 1
ATOM 1525 N N . GLU A 1 191 ? -15.338 2.803 14.032 1.00 87.69 191 GLU A N 1
ATOM 1526 C CA . GLU A 1 191 ? -15.838 3.650 12.960 1.00 87.69 191 GLU A CA 1
ATOM 1527 C C . GLU A 1 191 ? -16.354 4.998 13.501 1.00 87.69 191 GLU A C 1
ATOM 1529 O O . GLU A 1 191 ? -15.953 6.058 13.019 1.00 87.69 191 GLU A O 1
ATOM 1534 N N . LEU A 1 192 ? -17.180 4.973 14.555 1.00 88.06 192 LEU A N 1
ATOM 1535 C CA . LEU A 1 192 ? -17.738 6.174 15.187 1.00 88.06 192 LEU A CA 1
ATOM 1536 C C . LEU A 1 192 ? -16.672 7.065 15.827 1.00 88.06 192 LEU A C 1
ATOM 1538 O O . LEU A 1 192 ? -16.714 8.286 15.662 1.00 88.06 192 LEU A O 1
ATOM 1542 N N . VAL A 1 193 ? -15.725 6.489 16.572 1.00 88.19 193 VAL A N 1
ATOM 1543 C CA . VAL A 1 193 ? -14.669 7.273 17.229 1.00 88.19 193 VAL A CA 1
ATOM 1544 C C . VAL A 1 193 ? -13.755 7.902 16.177 1.00 88.19 193 VAL A C 1
ATOM 1546 O O . VAL A 1 193 ? -13.397 9.073 16.310 1.00 88.19 193 VAL A O 1
ATOM 1549 N N . ILE A 1 194 ? -13.420 7.182 15.105 1.00 89.75 194 ILE A N 1
ATOM 1550 C CA . ILE A 1 194 ? -12.598 7.712 14.009 1.00 89.75 194 ILE A CA 1
ATOM 1551 C C . ILE A 1 194 ? -13.333 8.832 13.263 1.00 89.75 194 ILE A C 1
ATOM 1553 O O . ILE A 1 194 ? -12.744 9.890 13.037 1.00 89.75 194 ILE A O 1
ATOM 1557 N N . GLN A 1 195 ? -14.625 8.657 12.958 1.00 89.88 195 GLN A N 1
ATOM 1558 C CA . GLN A 1 195 ? -15.456 9.716 12.371 1.00 89.88 195 GLN A CA 1
ATOM 1559 C C . GLN A 1 195 ? -15.507 10.956 13.272 1.00 89.88 195 GLN A C 1
ATOM 1561 O O . GLN A 1 195 ? -15.266 12.069 12.810 1.00 89.88 195 GLN A O 1
ATOM 1566 N N . ARG A 1 196 ? -15.752 10.778 14.578 1.00 90.25 196 ARG A N 1
ATOM 1567 C CA . ARG A 1 196 ? -15.838 11.892 15.536 1.00 90.25 196 ARG A CA 1
ATOM 1568 C C . ARG A 1 196 ? -14.535 12.686 15.633 1.00 90.25 196 ARG A C 1
ATOM 1570 O O . ARG A 1 196 ? -14.570 13.896 15.832 1.00 90.25 196 ARG A O 1
ATOM 1577 N N . ASN A 1 197 ? -13.393 12.014 15.505 1.00 90.81 197 ASN A N 1
ATOM 1578 C CA . ASN A 1 197 ? -12.072 12.628 15.627 1.00 90.81 197 ASN A CA 1
ATOM 1579 C C . ASN A 1 197 ? -11.444 13.000 14.271 1.00 90.81 197 ASN A C 1
ATOM 1581 O O . ASN A 1 197 ? -10.280 13.398 14.236 1.00 90.81 197 ASN A O 1
ATOM 1585 N N . SER A 1 198 ? -12.177 12.926 13.152 1.00 90.88 198 SER A N 1
ATOM 1586 C CA . SER A 1 198 ? -11.601 13.173 11.821 1.00 90.88 198 SER A CA 1
ATOM 1587 C C . SER A 1 198 ? -11.096 14.604 11.631 1.00 90.88 198 SER A C 1
ATOM 1589 O O . SER A 1 198 ? -10.129 14.831 10.910 1.00 90.88 198 SER A O 1
ATOM 1591 N N . THR A 1 199 ? -11.729 15.587 12.280 1.00 91.56 199 THR A N 1
ATOM 1592 C CA . THR A 1 199 ? -11.257 16.982 12.250 1.00 91.56 199 THR A CA 1
ATOM 1593 C C . THR A 1 199 ? -9.951 17.131 13.024 1.00 91.56 199 THR A C 1
ATOM 1595 O O . THR A 1 199 ? -9.032 17.790 12.551 1.00 91.56 199 THR A O 1
ATOM 1598 N N . SER A 1 200 ? -9.826 16.468 14.174 1.00 93.12 200 SER A N 1
ATOM 1599 C CA . SER A 1 200 ? -8.571 16.426 14.927 1.00 93.12 200 SER A CA 1
ATOM 1600 C C . SER A 1 200 ? -7.471 15.706 14.141 1.00 93.12 200 SER A C 1
ATOM 1602 O O . SER A 1 200 ? -6.337 16.175 14.133 1.00 93.12 200 SER A O 1
ATOM 1604 N N . ALA A 1 201 ? -7.805 14.626 13.421 1.00 94.06 201 ALA A N 1
ATOM 1605 C CA . ALA A 1 201 ? -6.884 13.966 12.495 1.00 94.06 201 ALA A CA 1
ATOM 1606 C C . ALA A 1 201 ? -6.418 14.920 11.383 1.00 94.06 201 ALA A C 1
ATOM 1608 O O . ALA A 1 201 ? -5.231 14.965 11.095 1.00 94.06 201 ALA A O 1
ATOM 1609 N N . LEU A 1 202 ? -7.314 15.733 10.811 1.00 95.25 202 LEU A N 1
ATOM 1610 C CA . LEU A 1 202 ? -6.953 16.741 9.807 1.00 95.25 202 LEU A CA 1
ATOM 1611 C C . LEU A 1 202 ? -6.015 17.812 10.371 1.00 95.25 202 LEU A C 1
ATOM 1613 O O . LEU A 1 202 ? -5.012 18.134 9.738 1.00 95.25 202 LEU A O 1
ATOM 1617 N N . ILE A 1 203 ? -6.312 18.339 11.561 1.00 95.94 203 ILE A N 1
ATOM 1618 C CA . ILE A 1 203 ? -5.444 19.320 12.226 1.00 95.94 203 ILE A CA 1
ATOM 1619 C C . ILE A 1 203 ? -4.058 18.710 12.455 1.00 95.94 203 ILE A C 1
ATOM 1621 O O . ILE A 1 203 ? -3.059 19.317 12.081 1.00 95.94 203 ILE A O 1
ATOM 1625 N N . LEU A 1 204 ? -3.986 17.491 13.001 1.00 95.38 204 LEU A N 1
ATOM 1626 C CA . LEU A 1 204 ? -2.709 16.806 13.186 1.00 95.38 204 LEU A CA 1
ATOM 1627 C C . LEU A 1 204 ? -1.991 16.526 11.867 1.00 95.38 204 LEU A C 1
ATOM 1629 O O . LEU A 1 204 ? -0.779 16.703 11.811 1.00 95.38 204 LEU A O 1
ATOM 1633 N N . ALA A 1 205 ? -2.699 16.119 10.814 1.00 95.50 205 ALA A N 1
ATOM 1634 C CA . ALA A 1 205 ? -2.112 15.884 9.499 1.00 95.50 205 ALA A CA 1
ATOM 1635 C C . ALA A 1 205 ? -1.441 17.159 8.968 1.00 95.50 205 ALA A C 1
ATOM 1637 O O . ALA A 1 205 ? -0.274 17.126 8.592 1.00 95.50 205 ALA A O 1
ATOM 1638 N N . ILE A 1 206 ? -2.130 18.302 9.035 1.00 96.81 206 ILE A N 1
ATOM 1639 C CA . ILE A 1 206 ? -1.582 19.594 8.601 1.00 96.81 206 ILE A CA 1
ATOM 1640 C C . ILE A 1 206 ? -0.384 19.995 9.469 1.00 96.81 206 ILE A C 1
ATOM 1642 O O . ILE A 1 206 ? 0.678 20.301 8.931 1.00 96.81 206 ILE A O 1
ATOM 1646 N N . LEU A 1 207 ? -0.522 19.959 10.798 1.00 96.25 207 LEU A N 1
ATOM 1647 C CA . LEU A 1 207 ? 0.550 20.357 11.718 1.00 96.25 207 LEU A CA 1
ATOM 1648 C C . LEU A 1 207 ? 1.801 19.493 11.551 1.00 96.25 207 LEU A C 1
ATOM 1650 O O . LEU A 1 207 ? 2.910 20.016 11.500 1.00 96.25 207 LEU A O 1
ATOM 1654 N N . THR A 1 208 ? 1.631 18.176 11.438 1.00 94.44 208 THR A N 1
ATOM 1655 C CA . THR A 1 208 ? 2.758 17.256 11.246 1.00 94.44 208 THR A CA 1
ATOM 1656 C C . THR A 1 208 ? 3.362 17.375 9.849 1.00 94.44 208 THR A C 1
ATOM 1658 O O . THR A 1 208 ? 4.578 17.287 9.733 1.00 94.44 208 THR A O 1
ATOM 1661 N N . THR A 1 209 ? 2.576 17.665 8.803 1.00 94.25 209 THR A N 1
ATOM 1662 C CA . THR A 1 209 ? 3.116 17.978 7.467 1.00 94.25 209 THR A CA 1
ATOM 1663 C C . THR A 1 209 ? 3.954 19.256 7.501 1.00 94.25 209 THR A C 1
ATOM 1665 O O . THR A 1 209 ? 5.066 19.257 6.979 1.00 94.25 209 THR A O 1
ATOM 1668 N N . LEU A 1 210 ? 3.463 20.321 8.143 1.00 94.25 210 LEU A N 1
ATOM 1669 C CA . LEU A 1 210 ? 4.215 21.569 8.302 1.00 94.25 210 LEU A CA 1
ATOM 1670 C C . LEU A 1 210 ? 5.504 21.340 9.092 1.00 94.25 210 LEU A C 1
ATOM 1672 O O . LEU A 1 210 ? 6.563 21.793 8.672 1.00 94.25 210 LEU A O 1
ATOM 1676 N N . LEU A 1 211 ? 5.429 20.595 10.198 1.00 92.12 211 LEU A N 1
ATOM 1677 C CA . LEU A 1 211 ? 6.601 20.250 10.994 1.00 92.12 211 LEU A CA 1
ATOM 1678 C C . LEU A 1 211 ? 7.638 19.504 10.149 1.00 92.12 211 LEU A C 1
ATOM 1680 O O . LEU A 1 211 ? 8.776 19.954 10.081 1.00 92.12 211 LEU A O 1
ATOM 1684 N N . LEU A 1 212 ? 7.243 18.426 9.462 1.00 91.56 212 LEU A N 1
ATOM 1685 C CA . LEU A 1 212 ? 8.128 17.637 8.596 1.00 91.56 212 LEU A CA 1
ATOM 1686 C C . LEU A 1 212 ? 8.759 18.487 7.485 1.00 91.56 212 LEU A C 1
ATOM 1688 O O . LEU A 1 212 ? 9.940 18.325 7.200 1.00 91.56 212 LEU A O 1
ATOM 1692 N N . PHE A 1 213 ? 7.997 19.410 6.890 1.00 89.94 213 PHE A N 1
ATOM 1693 C CA . PHE A 1 213 ? 8.497 20.314 5.854 1.00 89.94 213 PHE A CA 1
ATOM 1694 C C . PHE A 1 213 ? 9.552 21.290 6.394 1.00 89.94 213 PHE A C 1
ATOM 1696 O O . PHE A 1 213 ? 10.591 21.480 5.772 1.00 89.94 213 PHE A O 1
ATOM 1703 N N . LEU A 1 214 ? 9.319 21.875 7.572 1.00 87.81 214 LEU A N 1
ATOM 1704 C CA . LEU A 1 214 ? 10.232 22.846 8.188 1.00 87.81 214 LEU A CA 1
ATOM 1705 C C . LEU A 1 214 ? 11.515 22.217 8.747 1.00 87.81 214 LEU A C 1
ATOM 1707 O O . LEU A 1 214 ? 12.504 22.918 8.950 1.00 87.81 214 LEU A O 1
ATOM 1711 N N . THR A 1 215 ? 11.494 20.917 9.031 1.00 84.06 215 THR A N 1
ATOM 1712 C CA . THR A 1 215 ? 12.573 20.218 9.749 1.00 84.06 215 THR A CA 1
ATOM 1713 C C . THR A 1 215 ? 13.272 19.151 8.909 1.00 84.06 215 THR A C 1
ATOM 1715 O O . THR A 1 215 ? 14.146 18.460 9.423 1.00 84.06 215 THR A O 1
ATOM 1718 N N . HIS A 1 216 ? 12.944 19.034 7.617 1.00 77.69 216 HIS A N 1
ATOM 1719 C CA . HIS A 1 216 ? 13.467 17.985 6.734 1.00 77.69 216 HIS A CA 1
ATOM 1720 C C . HIS A 1 216 ? 15.002 17.880 6.747 1.00 77.69 216 HIS A C 1
ATOM 1722 O O . HIS A 1 216 ? 15.537 16.784 6.862 1.00 77.69 216 HIS A O 1
ATOM 1728 N N . GLU A 1 217 ? 15.694 19.020 6.729 1.00 75.75 217 GLU A N 1
ATOM 1729 C CA . GLU A 1 217 ? 17.164 19.107 6.703 1.00 75.75 217 GLU A CA 1
ATOM 1730 C C . GLU A 1 217 ? 17.822 18.936 8.088 1.00 75.75 217 GLU A C 1
ATOM 1732 O O . GLU A 1 217 ? 19.044 18.898 8.208 1.00 75.75 217 GLU A O 1
ATOM 1737 N N . GLN A 1 218 ? 17.034 18.878 9.168 1.00 73.81 218 GLN A N 1
ATOM 1738 C CA . GLN A 1 218 ? 17.542 18.938 10.547 1.00 73.81 218 GLN A CA 1
ATOM 1739 C C . GLN A 1 218 ? 17.710 17.554 11.198 1.00 73.81 218 GLN A C 1
ATOM 1741 O O . GLN A 1 218 ? 18.358 17.438 12.240 1.00 73.81 218 GLN A O 1
ATOM 1746 N N . PHE A 1 219 ? 17.158 16.493 10.603 1.00 69.69 219 PHE A N 1
ATOM 1747 C CA . PHE A 1 219 ? 17.166 15.135 11.162 1.00 69.69 219 PHE A CA 1
ATOM 1748 C C . PHE A 1 219 ? 18.294 14.262 10.594 1.00 69.69 219 PHE A C 1
ATOM 1750 O O . PHE A 1 219 ? 18.039 13.245 9.957 1.00 69.69 219 PHE A O 1
ATOM 1757 N N . THR A 1 220 ? 19.550 14.645 10.829 1.00 71.81 220 THR A N 1
ATOM 1758 C CA . THR A 1 220 ? 20.723 13.908 10.309 1.00 71.81 220 THR A CA 1
ATOM 1759 C C . THR A 1 220 ? 21.324 12.904 11.298 1.00 71.81 220 THR A C 1
ATOM 1761 O O . THR A 1 220 ? 22.055 12.005 10.895 1.00 71.81 220 THR A O 1
ATOM 1764 N N . ALA A 1 221 ? 21.030 13.027 12.597 1.00 80.25 221 ALA A N 1
ATOM 1765 C CA . ALA A 1 221 ? 21.510 12.092 13.617 1.00 80.25 221 ALA A CA 1
ATOM 1766 C C . ALA A 1 221 ? 20.583 10.861 13.742 1.00 80.25 221 ALA A C 1
ATOM 1768 O O . ALA A 1 221 ? 19.366 11.037 13.679 1.00 80.25 221 ALA A O 1
ATOM 1769 N N . PRO A 1 222 ? 21.090 9.646 14.044 1.00 80.88 222 PRO A N 1
ATOM 1770 C CA . PRO A 1 222 ? 20.277 8.420 14.025 1.00 80.88 222 PRO A CA 1
ATOM 1771 C C . PRO A 1 222 ? 19.005 8.442 14.903 1.00 80.88 222 PRO A C 1
ATOM 1773 O O . PRO A 1 222 ? 17.943 8.038 14.427 1.00 80.88 222 PRO A O 1
ATOM 1776 N N . PRO A 1 223 ? 19.023 8.960 16.153 1.00 81.38 223 PRO A N 1
ATOM 1777 C CA . PRO A 1 223 ? 17.796 9.072 16.953 1.00 81.38 223 PRO A CA 1
ATOM 1778 C C . PRO A 1 223 ? 16.795 10.076 16.365 1.00 81.38 223 PRO A C 1
ATOM 1780 O O . PRO A 1 223 ? 15.582 9.907 16.479 1.00 81.38 223 PRO A O 1
ATOM 1783 N N . ALA A 1 224 ? 17.318 11.129 15.739 1.00 84.25 224 ALA A N 1
ATOM 1784 C CA . ALA A 1 224 ? 16.541 12.180 15.103 1.00 84.25 224 ALA A CA 1
ATOM 1785 C C . ALA A 1 224 ? 15.882 11.643 13.816 1.00 84.25 224 ALA A C 1
ATOM 1787 O O . ALA A 1 224 ? 14.704 11.892 13.570 1.00 84.25 224 ALA A O 1
ATOM 1788 N N . GLU A 1 225 ? 16.598 10.819 13.052 1.00 84.25 225 GLU A N 1
ATOM 1789 C CA . GLU A 1 225 ? 16.083 10.140 11.865 1.00 84.25 225 GLU A CA 1
ATOM 1790 C C . GLU A 1 225 ? 14.968 9.140 12.209 1.00 84.25 225 GLU A C 1
ATOM 1792 O O . GLU A 1 225 ? 13.912 9.140 11.571 1.00 84.25 225 GLU A O 1
ATOM 1797 N N . ALA A 1 226 ? 15.143 8.332 13.261 1.00 86.56 226 ALA A N 1
ATOM 1798 C CA . ALA A 1 226 ? 14.089 7.438 13.739 1.00 86.56 226 ALA A CA 1
ATOM 1799 C C . ALA A 1 226 ? 12.828 8.226 14.139 1.00 86.56 226 ALA A C 1
ATOM 1801 O O . ALA A 1 226 ? 11.715 7.875 13.742 1.00 86.56 226 ALA A O 1
ATOM 1802 N N . LEU A 1 227 ? 12.986 9.344 14.855 1.00 88.69 227 LEU A N 1
ATOM 1803 C CA . LEU A 1 227 ? 11.863 10.220 15.190 1.00 88.69 227 LEU A CA 1
ATOM 1804 C C . LEU A 1 227 ? 11.177 10.780 13.934 1.00 88.69 227 LEU A C 1
ATOM 1806 O O . LEU A 1 227 ? 9.946 10.774 13.862 1.00 88.69 227 LEU A O 1
ATOM 1810 N N . PHE A 1 228 ? 11.947 11.217 12.936 1.00 89.94 228 PHE A N 1
ATOM 1811 C CA . PHE A 1 228 ? 11.414 11.706 11.665 1.00 89.94 228 PHE A CA 1
ATOM 1812 C C . PHE A 1 228 ? 10.595 10.636 10.937 1.00 89.94 228 PHE A C 1
ATOM 1814 O O . PHE A 1 228 ? 9.475 10.911 10.502 1.00 89.94 228 PHE A O 1
ATOM 1821 N N . ARG A 1 229 ? 11.098 9.399 10.852 1.00 89.50 229 ARG A N 1
ATOM 1822 C CA . ARG A 1 229 ? 10.381 8.272 10.229 1.00 89.50 229 ARG A CA 1
ATOM 1823 C C . ARG A 1 229 ? 9.082 7.947 10.966 1.00 89.50 229 ARG A C 1
ATOM 1825 O O . ARG A 1 229 ? 8.036 7.810 10.331 1.00 89.50 229 ARG A O 1
ATOM 1832 N N . GLY A 1 230 ? 9.117 7.917 12.298 1.00 92.19 230 GLY A N 1
ATOM 1833 C CA . GLY A 1 230 ? 7.920 7.726 13.118 1.00 92.19 230 GLY A CA 1
ATOM 1834 C C . GLY A 1 230 ? 6.892 8.846 12.922 1.00 92.19 230 GLY A C 1
ATOM 1835 O O . GLY A 1 230 ? 5.703 8.582 12.729 1.00 92.19 230 GLY A O 1
ATOM 1836 N N . LEU A 1 231 ? 7.340 10.104 12.895 1.00 92.94 231 LEU A N 1
ATOM 1837 C CA . LEU A 1 231 ? 6.480 11.262 12.647 1.00 92.94 231 LEU A CA 1
ATOM 1838 C C . LEU A 1 231 ? 5.874 11.232 11.237 1.00 92.94 231 LEU A C 1
ATOM 1840 O O . LEU A 1 231 ? 4.682 11.502 11.074 1.00 92.94 231 LEU A O 1
ATOM 1844 N N . ARG A 1 232 ? 6.664 10.852 10.227 1.00 92.88 232 ARG A N 1
ATOM 1845 C CA . ARG A 1 232 ? 6.214 10.647 8.844 1.00 92.88 232 ARG A CA 1
ATOM 1846 C C . ARG A 1 232 ? 5.140 9.560 8.764 1.00 92.88 232 ARG A C 1
ATOM 1848 O O . ARG A 1 232 ? 4.131 9.761 8.087 1.00 92.88 232 ARG A O 1
ATOM 1855 N N . ALA A 1 233 ? 5.311 8.447 9.477 1.00 94.00 233 ALA A N 1
ATOM 1856 C CA . ALA A 1 233 ? 4.320 7.375 9.556 1.00 94.00 233 ALA A CA 1
ATOM 1857 C C . ALA A 1 233 ? 2.995 7.852 10.175 1.00 94.00 233 ALA A C 1
ATOM 1859 O O . ALA A 1 233 ? 1.927 7.617 9.602 1.00 94.00 233 ALA A O 1
ATOM 1860 N N . PHE A 1 234 ? 3.048 8.591 11.290 1.00 95.00 234 PHE A N 1
ATOM 1861 C CA . PHE A 1 234 ? 1.854 9.195 11.891 1.00 95.00 234 PHE A CA 1
ATOM 1862 C C . PHE A 1 234 ? 1.182 10.206 10.961 1.00 95.00 234 PHE A C 1
ATOM 1864 O O . PHE A 1 234 ? -0.040 10.182 10.817 1.00 95.00 234 PHE A O 1
ATOM 1871 N N . ASN A 1 235 ? 1.962 11.054 10.290 1.00 95.38 235 ASN A N 1
ATOM 1872 C CA . ASN A 1 235 ? 1.441 12.005 9.314 1.00 95.38 235 ASN A CA 1
ATOM 1873 C C . ASN A 1 235 ? 0.652 11.299 8.201 1.00 95.38 235 ASN A C 1
ATOM 1875 O O . ASN A 1 235 ? -0.494 11.659 7.924 1.00 95.38 235 ASN A O 1
ATOM 1879 N N . ALA A 1 236 ? 1.236 10.254 7.611 1.00 94.44 236 ALA A N 1
ATOM 1880 C CA . ALA A 1 236 ? 0.579 9.463 6.578 1.00 94.44 236 ALA A CA 1
ATOM 1881 C C . ALA A 1 236 ? -0.700 8.793 7.092 1.00 94.44 236 ALA A C 1
ATOM 1883 O O . ALA A 1 236 ? -1.724 8.817 6.410 1.00 94.44 236 ALA A O 1
ATOM 1884 N N . TRP A 1 237 ? -0.666 8.247 8.308 1.00 95.38 237 TRP A N 1
ATOM 1885 C CA . TRP A 1 237 ? -1.839 7.659 8.946 1.00 95.38 237 TRP A CA 1
ATOM 1886 C C . TRP A 1 237 ? -2.973 8.673 9.151 1.00 95.38 237 TRP A C 1
ATOM 1888 O O . TRP A 1 237 ? -4.125 8.377 8.824 1.00 95.38 237 TRP A O 1
ATOM 1898 N N . PHE A 1 238 ? -2.674 9.889 9.618 1.00 95.31 238 PHE A N 1
ATOM 1899 C CA . PHE A 1 238 ? -3.693 10.929 9.780 1.00 95.31 238 PHE A CA 1
ATOM 1900 C C . PHE A 1 238 ? -4.329 11.320 8.445 1.00 95.31 238 PHE A C 1
ATOM 1902 O O . PHE A 1 238 ? -5.555 11.422 8.363 1.00 95.31 238 PHE A O 1
ATOM 1909 N N . TRP A 1 239 ? -3.529 11.464 7.387 1.00 95.38 239 TRP A N 1
ATOM 1910 C CA . TRP A 1 239 ? -4.054 11.713 6.045 1.00 95.38 239 TRP A CA 1
ATOM 1911 C C . TRP A 1 239 ? -4.939 10.573 5.535 1.00 95.38 239 TRP A C 1
ATOM 1913 O O . TRP A 1 239 ? -6.028 10.833 5.020 1.00 95.38 239 TRP A O 1
ATOM 1923 N N . VAL A 1 240 ? -4.523 9.318 5.729 1.00 94.38 240 VAL A N 1
ATOM 1924 C CA . VAL A 1 240 ? -5.324 8.136 5.372 1.00 94.38 240 VAL A CA 1
ATOM 1925 C C . VAL A 1 240 ? -6.673 8.152 6.092 1.00 94.38 240 VAL A C 1
ATOM 1927 O O . VAL A 1 240 ? -7.706 7.964 5.449 1.00 94.38 240 VAL A O 1
ATOM 1930 N N . VAL A 1 241 ? -6.689 8.433 7.399 1.00 92.88 241 VAL A N 1
ATOM 1931 C CA . VAL A 1 241 ? -7.928 8.538 8.185 1.00 92.88 241 VAL A CA 1
ATOM 1932 C C . VAL A 1 241 ? -8.840 9.637 7.642 1.00 92.88 241 VAL A C 1
ATOM 1934 O O . VAL A 1 241 ? -10.035 9.402 7.455 1.00 92.88 241 VAL A O 1
ATOM 1937 N N . VAL A 1 242 ? -8.298 10.825 7.364 1.00 93.50 242 VAL A N 1
ATOM 1938 C CA . VAL A 1 242 ? -9.074 11.952 6.825 1.00 93.50 242 VAL A CA 1
ATOM 1939 C C . VAL A 1 242 ? -9.715 11.579 5.494 1.00 93.50 242 VAL A C 1
ATOM 1941 O O . VAL A 1 242 ? -10.921 11.775 5.322 1.00 93.50 242 VAL A O 1
ATOM 1944 N N . ILE A 1 243 ? -8.930 11.021 4.570 1.00 92.25 243 ILE A N 1
ATOM 1945 C CA . ILE A 1 243 ? -9.413 10.617 3.247 1.00 92.25 243 ILE A CA 1
ATOM 1946 C C . ILE A 1 243 ? -10.499 9.554 3.398 1.00 92.25 243 ILE A C 1
ATOM 1948 O O . ILE A 1 243 ? -11.579 9.701 2.828 1.00 92.25 243 ILE A O 1
ATOM 1952 N N . LEU A 1 244 ? -10.259 8.521 4.203 1.00 89.88 244 LEU A N 1
ATOM 1953 C CA . LEU A 1 244 ? -11.197 7.419 4.406 1.00 89.88 244 LEU A CA 1
ATOM 1954 C C . LEU A 1 244 ? -12.519 7.892 5.024 1.00 89.88 244 LEU A C 1
ATOM 1956 O O . LEU A 1 244 ? -13.590 7.521 4.543 1.00 89.88 244 LEU A O 1
ATOM 1960 N N . VAL A 1 245 ? -12.476 8.760 6.038 1.00 89.12 245 VAL A N 1
ATOM 1961 C CA . VAL A 1 245 ? -13.702 9.293 6.650 1.00 89.12 245 VAL A CA 1
ATOM 1962 C C . VAL A 1 245 ? -14.490 10.143 5.654 1.00 89.12 245 VAL A C 1
ATOM 1964 O O . VAL A 1 245 ? -15.702 9.972 5.523 1.00 89.12 245 VAL A O 1
ATOM 1967 N N . ARG A 1 246 ? -13.814 11.047 4.939 1.00 86.62 246 ARG A N 1
ATOM 1968 C CA . ARG A 1 246 ? -14.462 12.007 4.032 1.00 86.62 246 ARG A CA 1
ATOM 1969 C C . ARG A 1 246 ? -15.005 11.362 2.758 1.00 86.62 246 ARG A C 1
ATOM 1971 O O . ARG A 1 246 ? -16.015 11.828 2.249 1.00 86.62 246 ARG A O 1
ATOM 1978 N N . THR A 1 247 ? -14.356 10.314 2.255 1.00 81.81 247 THR A N 1
ATOM 1979 C CA . THR A 1 247 ? -14.754 9.651 1.001 1.00 81.81 247 THR A CA 1
ATOM 1980 C C . THR A 1 247 ? -15.702 8.480 1.223 1.00 81.81 247 THR A C 1
ATOM 1982 O O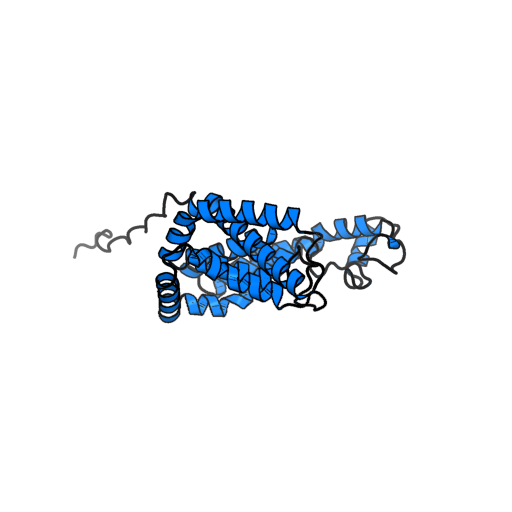 . THR A 1 247 ? -16.675 8.334 0.491 1.00 81.81 247 THR A O 1
ATOM 1985 N N . PHE A 1 248 ? -15.433 7.646 2.227 1.00 70.62 248 PHE A N 1
ATOM 1986 C CA . PHE A 1 248 ? -16.086 6.347 2.361 1.00 70.62 248 PHE A CA 1
ATOM 1987 C C . PHE A 1 248 ? -17.119 6.324 3.489 1.00 70.62 248 PHE A C 1
ATOM 1989 O O . PHE A 1 248 ? -18.223 5.818 3.306 1.00 70.62 248 PHE A O 1
ATOM 1996 N N . LEU A 1 249 ? -16.796 6.905 4.646 1.00 66.56 249 LEU A N 1
ATOM 1997 C CA . LEU A 1 249 ? -17.663 6.813 5.824 1.00 66.56 249 LEU A CA 1
ATOM 1998 C C . LEU A 1 249 ? -18.759 7.888 5.871 1.00 66.56 249 LEU A C 1
ATOM 2000 O O . LEU A 1 249 ? -19.863 7.608 6.328 1.00 66.56 249 LEU A O 1
ATOM 2004 N N . TRP A 1 250 ? -18.504 9.094 5.355 1.00 57.09 250 TRP A N 1
ATOM 2005 C CA . TRP A 1 250 ? -19.536 10.138 5.261 1.00 57.09 250 TRP A CA 1
ATOM 2006 C C . TRP A 1 250 ? -20.558 9.835 4.147 1.00 57.09 250 TRP A C 1
ATOM 2008 O O . TRP A 1 250 ? -21.749 10.090 4.307 1.00 57.09 250 TRP A O 1
ATOM 2018 N N . GLY A 1 251 ? -20.134 9.206 3.045 1.00 49.28 251 GLY A N 1
ATOM 2019 C CA . GLY A 1 251 ? -21.037 8.789 1.961 1.00 49.28 251 GLY A CA 1
ATOM 2020 C C . GLY A 1 251 ? -22.033 7.684 2.352 1.00 49.28 251 GLY A C 1
ATOM 2021 O O . GLY A 1 251 ? -23.022 7.477 1.655 1.00 49.28 251 GLY A O 1
ATOM 2022 N N . GLY A 1 252 ? -21.810 7.005 3.484 1.00 45.19 252 GLY A N 1
ATOM 2023 C CA . GLY A 1 252 ? -22.617 5.894 4.000 1.00 45.19 252 GLY A CA 1
ATOM 2024 C C . GLY A 1 252 ? -23.837 6.291 4.838 1.00 45.19 252 GLY A C 1
ATOM 2025 O O . GLY A 1 252 ? -24.328 5.475 5.614 1.00 45.19 252 GLY A O 1
ATOM 2026 N N . GLY A 1 253 ? -24.359 7.516 4.688 1.00 37.25 253 GLY A N 1
ATOM 2027 C CA . GLY A 1 253 ? -25.589 7.988 5.351 1.00 37.25 253 GLY A CA 1
ATOM 2028 C C . GLY A 1 253 ? -26.859 7.178 5.036 1.00 37.25 253 GLY A C 1
ATOM 2029 O O . GLY A 1 253 ? -27.916 7.446 5.596 1.00 37.25 253 GLY A O 1
ATOM 2030 N N . THR A 1 254 ? -26.762 6.155 4.188 1.00 38.59 254 THR A N 1
ATOM 2031 C CA . THR A 1 254 ? -27.732 5.065 4.116 1.00 38.59 254 THR A CA 1
ATOM 2032 C C . THR A 1 254 ? -26.981 3.753 4.309 1.00 38.59 254 THR A C 1
ATOM 2034 O O . THR A 1 254 ? -26.427 3.173 3.379 1.00 38.59 254 THR A O 1
ATOM 2037 N N . ALA A 1 255 ? -26.940 3.267 5.551 1.00 36.12 255 ALA A N 1
ATOM 2038 C CA . ALA A 1 255 ? -26.711 1.847 5.763 1.00 36.12 255 ALA A CA 1
ATOM 2039 C C . ALA A 1 255 ? -27.697 1.092 4.853 1.00 36.12 255 ALA A C 1
ATOM 2041 O O . ALA A 1 255 ? -28.874 1.476 4.833 1.00 36.12 255 ALA A O 1
ATOM 2042 N N . PRO A 1 256 ? -27.288 0.048 4.106 1.00 36.38 256 PRO A N 1
ATOM 2043 C CA . PRO A 1 256 ? -28.276 -0.844 3.532 1.00 36.38 256 PRO A CA 1
ATOM 2044 C C . PRO A 1 256 ? -29.090 -1.346 4.720 1.00 36.38 256 PRO A C 1
ATOM 2046 O O . PRO A 1 256 ? -28.546 -1.992 5.623 1.00 36.38 256 PRO A O 1
ATOM 2049 N N . GLN A 1 257 ? -30.370 -0.963 4.769 1.00 35.56 257 GLN A N 1
ATOM 2050 C CA . GLN A 1 257 ? -31.334 -1.596 5.652 1.00 35.56 257 GLN A CA 1
ATOM 2051 C C . GLN A 1 257 ? -31.051 -3.089 5.550 1.00 35.56 257 GLN A C 1
ATOM 2053 O O . GLN A 1 257 ? -31.011 -3.632 4.442 1.00 35.56 257 GLN A O 1
ATOM 2058 N N . LYS A 1 258 ? -30.794 -3.744 6.690 1.00 33.66 258 LYS A N 1
ATOM 2059 C CA . LYS A 1 258 ? -30.937 -5.195 6.764 1.00 33.66 258 LYS A CA 1
ATOM 2060 C C . LYS A 1 258 ? -32.257 -5.485 6.062 1.00 33.66 258 LYS A C 1
ATOM 2062 O O . LYS A 1 258 ? -33.289 -5.039 6.561 1.00 33.66 258 LYS A O 1
ATOM 2067 N N . CYS A 1 259 ? -32.218 -6.117 4.888 1.00 30.62 259 CYS A N 1
ATOM 2068 C CA . CYS A 1 259 ? -33.439 -6.606 4.272 1.00 30.62 259 CYS A CA 1
ATOM 2069 C C . CYS A 1 259 ? -34.116 -7.430 5.370 1.00 30.62 259 CYS A C 1
ATOM 2071 O O . CYS A 1 259 ? -33.451 -8.321 5.915 1.00 30.62 259 CYS A O 1
ATOM 2073 N N . PRO A 1 260 ? -35.342 -7.085 5.799 1.00 36.31 260 PRO A N 1
ATOM 2074 C CA . PRO A 1 260 ? -36.033 -7.915 6.763 1.00 36.31 260 PRO A CA 1
ATOM 2075 C C . PRO A 1 260 ? -36.080 -9.320 6.165 1.00 36.31 260 PRO A C 1
ATOM 2077 O O . PRO A 1 260 ? -36.456 -9.483 5.003 1.00 36.31 260 PRO A O 1
ATOM 2080 N N . CYS A 1 261 ? -35.607 -10.320 6.915 1.00 42.28 261 CYS A N 1
ATOM 2081 C CA . CYS A 1 261 ? -35.831 -11.709 6.540 1.00 42.28 261 CYS A CA 1
ATOM 2082 C C . CYS A 1 261 ? -37.336 -11.849 6.278 1.00 42.28 261 CYS A C 1
ATOM 2084 O O . CYS A 1 261 ? -38.105 -11.480 7.169 1.00 42.28 261 CYS A O 1
ATOM 2086 N N . PRO A 1 262 ? -37.771 -12.315 5.094 1.00 43.47 262 PRO A N 1
ATOM 2087 C CA . PRO A 1 262 ? -39.186 -12.544 4.870 1.00 43.47 262 PRO A CA 1
ATOM 2088 C C . PRO A 1 262 ? -39.665 -13.534 5.931 1.00 43.47 262 PRO A C 1
ATOM 2090 O O . PRO A 1 262 ? -39.064 -14.598 6.119 1.00 43.47 262 PRO A O 1
ATOM 2093 N N . ASN A 1 263 ? -40.696 -13.144 6.680 1.00 43.16 263 ASN A N 1
ATOM 2094 C CA . ASN A 1 263 ? -41.330 -14.040 7.631 1.00 43.16 263 ASN A CA 1
ATOM 2095 C C . ASN A 1 263 ? -41.890 -15.226 6.841 1.00 43.16 263 ASN A C 1
ATOM 2097 O O . ASN A 1 263 ? -42.524 -15.052 5.803 1.00 43.16 263 ASN A O 1
ATOM 2101 N N . LEU A 1 264 ? -41.699 -16.441 7.356 1.00 49.53 264 LEU A N 1
ATOM 2102 C CA . LEU A 1 264 ? -42.242 -17.672 6.764 1.00 49.53 264 LEU A CA 1
ATOM 2103 C C . LEU A 1 264 ? -43.783 -17.680 6.667 1.00 49.53 264 LEU A C 1
ATOM 2105 O O . LEU A 1 264 ? -44.346 -18.590 6.073 1.00 49.53 264 LEU A O 1
ATOM 2109 N N . THR A 1 265 ? -44.464 -16.665 7.205 1.00 50.53 265 THR A N 1
ATOM 2110 C CA . THR A 1 265 ? -45.908 -16.441 7.076 1.00 50.53 265 THR A CA 1
ATOM 2111 C C . THR A 1 265 ? -46.329 -15.744 5.776 1.00 50.53 265 THR A C 1
ATOM 2113 O O . THR A 1 265 ? -47.518 -15.743 5.480 1.00 50.53 265 THR A O 1
ATOM 2116 N N . ASP A 1 266 ? -45.401 -15.179 4.989 1.00 48.09 266 ASP A N 1
ATOM 2117 C CA . ASP A 1 266 ? -45.724 -14.529 3.699 1.00 48.09 266 ASP A CA 1
ATOM 2118 C C . ASP A 1 266 ? -45.915 -15.526 2.541 1.00 48.09 266 ASP A C 1
ATOM 2120 O O . ASP A 1 266 ? -46.432 -15.174 1.481 1.00 48.09 266 ASP A O 1
ATOM 2124 N N . TYR A 1 267 ? -45.549 -16.794 2.739 1.00 53.97 267 TYR A N 1
ATOM 2125 C CA . TYR A 1 267 ? -45.911 -17.877 1.831 1.00 53.97 267 TYR A CA 1
ATOM 2126 C C . TYR A 1 267 ? -47.160 -18.544 2.388 1.00 53.97 267 TYR A C 1
ATOM 2128 O O . TYR A 1 267 ? -47.061 -19.349 3.309 1.00 53.97 267 TYR A O 1
ATOM 2136 N N . GLY A 1 268 ? -48.326 -18.158 1.865 1.00 47.16 268 GLY A N 1
ATOM 2137 C CA . GLY A 1 268 ? -49.655 -18.593 2.300 1.00 47.16 268 GLY A CA 1
ATOM 2138 C C . GLY A 1 268 ? -49.901 -20.104 2.242 1.00 47.16 268 GLY A C 1
ATOM 2139 O O . GLY A 1 268 ? -50.711 -20.571 1.450 1.00 47.16 268 GLY A O 1
ATOM 2140 N N . TYR A 1 269 ? -49.262 -20.857 3.130 1.00 46.06 269 TYR A N 1
ATOM 2141 C CA . TYR A 1 269 ? -49.653 -22.203 3.508 1.00 46.06 269 TYR A CA 1
ATOM 2142 C C . TYR A 1 269 ? -50.596 -22.075 4.702 1.00 46.06 269 TYR A C 1
ATOM 2144 O O . TYR A 1 269 ? -50.189 -22.073 5.863 1.00 46.06 269 TYR A O 1
ATOM 2152 N N . THR A 1 270 ? -51.874 -21.892 4.385 1.00 46.00 270 THR A N 1
ATOM 2153 C CA . THR A 1 270 ? -52.947 -22.285 5.297 1.00 46.00 270 THR A CA 1
ATOM 2154 C C . THR A 1 270 ? -52.952 -23.812 5.364 1.00 46.00 270 THR A C 1
ATOM 2156 O O . THR A 1 270 ? -52.767 -24.480 4.347 1.00 46.00 270 THR A O 1
ATOM 2159 N N . THR A 1 271 ? -53.061 -24.325 6.589 1.00 46.91 271 THR A N 1
ATOM 2160 C CA . THR A 1 271 ? -53.298 -25.737 6.932 1.00 46.91 271 THR A CA 1
ATOM 2161 C C . THR A 1 271 ? -54.422 -26.361 6.128 1.00 46.91 271 THR A C 1
ATOM 2163 O O . THR A 1 271 ? -55.441 -25.651 5.958 1.00 46.91 271 THR A O 1
#

Sequence (271 aa):
MDHATVFTLSGTSIHFALSFRNPRQFIQQRVTRLLIPLIFGILILIPPQVYIERLGDPEQSVAFQGMPPFSGSFVEFYPEYFQGWYAFGGNFAWMGLHLWYLLMLFGFSLLTLPLFGFLNRSTGQMLITQLAALCKTFSILLVLGLPIALLETALDPETLLGTHIFGGWALPTYLIFLICGYLIVADRQFELVIQRNSTSALILAILTTLLLFLTHEQFTAPPAEALFRGLRAFNAWFWVVVILVRTFLWGGGTAPQKCPCPNLTDYGYTT